Protein AF-A0A9N9ILN9-F1 (afdb_monomer_lite)

Sequence (194 aa):
TVSDQGTHTAQFNLSHRITAFSPPVLQSVNETLQTIPPPEIPMTDIEMRLLTQLNPQHFNVQSPINLKALRILTDTHPNRPFIEYIIKGIRHAFASYIANKLKNSCMCGPFHEDNPPCDFFQTNLCGLVEKKHTNPTAYHIISHLSSPPDNSINDRIDKLEFGTKYENVNHVITLVKWQKISPEARLPKARTLS

pLDDT: mean 74.72, std 14.09, range [40.66, 97.44]

Radius of gyration: 26.07 Å; chains: 1; bounding box: 67×64×57 Å

Structure (mmCIF, N/CA/C/O backbone):
data_AF-A0A9N9ILN9-F1
#
_entry.id   AF-A0A9N9ILN9-F1
#
loop_
_atom_site.group_PDB
_atom_site.id
_atom_site.type_symbol
_atom_site.label_atom_id
_atom_site.label_alt_id
_atom_site.label_comp_id
_atom_site.label_asym_id
_atom_site.label_entity_id
_atom_site.label_seq_id
_atom_site.pdbx_PDB_ins_code
_atom_site.Cartn_x
_atom_site.Cartn_y
_atom_site.Cartn_z
_atom_site.occupancy
_atom_site.B_iso_or_equiv
_atom_site.auth_seq_id
_atom_site.auth_comp_id
_atom_site.auth_asym_id
_atom_site.auth_atom_id
_atom_site.pdbx_PDB_model_num
ATOM 1 N N . THR A 1 1 ? 37.659 22.971 -23.570 1.00 51.75 1 THR A N 1
ATOM 2 C CA . THR A 1 1 ? 36.274 23.360 -23.911 1.00 51.75 1 THR A CA 1
ATOM 3 C C . THR A 1 1 ? 35.336 22.366 -23.263 1.00 51.75 1 THR A C 1
ATOM 5 O O . THR A 1 1 ? 35.195 21.255 -23.750 1.00 51.75 1 THR A O 1
ATOM 8 N N . VAL A 1 2 ? 34.794 22.715 -22.095 1.00 49.59 2 VAL A N 1
ATOM 9 C CA . VAL A 1 2 ? 33.824 21.883 -21.367 1.00 49.59 2 VAL A CA 1
ATOM 10 C C . VAL A 1 2 ? 32.459 22.180 -21.979 1.00 49.59 2 VAL A C 1
ATOM 12 O O . VAL A 1 2 ? 32.014 23.324 -21.939 1.00 49.59 2 VAL A O 1
ATOM 15 N N . SER A 1 3 ? 31.849 21.201 -22.647 1.00 54.62 3 SER A N 1
ATOM 16 C CA . SER A 1 3 ? 30.519 21.365 -23.232 1.00 54.62 3 SER A CA 1
ATOM 17 C C . SER A 1 3 ? 29.485 21.442 -22.113 1.00 54.62 3 SER A C 1
ATOM 19 O O . SER A 1 3 ? 29.315 20.476 -21.368 1.00 54.62 3 SER A O 1
ATOM 21 N N . ASP A 1 4 ? 28.812 22.583 -22.015 1.00 59.09 4 ASP A N 1
ATOM 22 C CA . ASP A 1 4 ? 27.690 22.826 -21.112 1.00 59.09 4 ASP A CA 1
ATOM 23 C C . ASP A 1 4 ? 26.501 21.945 -21.535 1.00 59.09 4 ASP A C 1
ATOM 25 O O . ASP A 1 4 ? 25.761 22.260 -22.471 1.00 59.09 4 ASP A O 1
ATOM 29 N N . GLN A 1 5 ? 26.375 20.767 -20.918 1.00 57.69 5 GLN A N 1
ATOM 30 C CA . GLN A 1 5 ? 25.206 19.911 -21.088 1.00 57.69 5 GLN A CA 1
ATOM 31 C C . GLN A 1 5 ? 24.094 20.456 -20.196 1.00 57.69 5 GLN A C 1
ATOM 33 O O . GLN A 1 5 ? 24.016 20.134 -19.013 1.00 57.69 5 GLN A O 1
ATOM 38 N N . GLY A 1 6 ? 23.248 21.307 -20.778 1.00 71.69 6 GLY A N 1
ATOM 39 C CA . GLY A 1 6 ? 22.101 21.883 -20.088 1.00 71.69 6 GLY A CA 1
ATOM 40 C C . GLY A 1 6 ? 21.249 20.805 -19.416 1.00 71.69 6 GLY A C 1
ATOM 41 O O . GLY A 1 6 ? 20.815 19.841 -20.049 1.00 71.69 6 GLY A O 1
ATOM 42 N N . THR A 1 7 ? 21.009 20.969 -18.117 1.00 73.88 7 THR A N 1
ATOM 43 C CA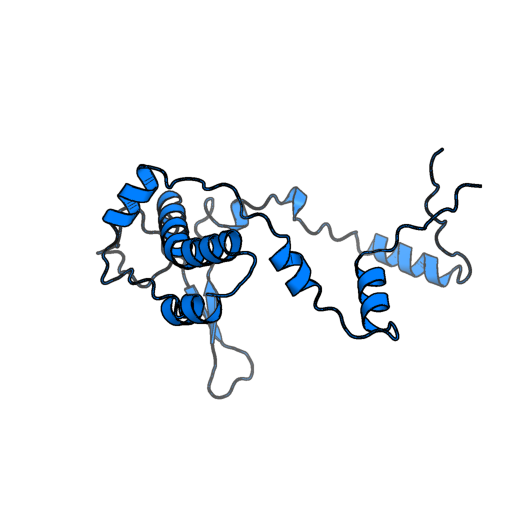 . THR A 1 7 ? 20.226 20.037 -17.306 1.00 73.88 7 THR A CA 1
ATOM 44 C C . THR A 1 7 ? 18.763 20.093 -17.738 1.00 73.88 7 THR A C 1
ATOM 46 O O . THR A 1 7 ? 18.004 20.982 -17.351 1.00 73.88 7 THR A O 1
ATOM 49 N N . HIS A 1 8 ? 18.355 19.156 -18.587 1.00 78.12 8 HIS A N 1
ATOM 50 C CA . HIS A 1 8 ? 16.962 19.026 -18.988 1.00 78.12 8 HIS A CA 1
ATOM 51 C C . HIS A 1 8 ? 16.112 18.480 -17.837 1.00 78.12 8 HIS A C 1
ATOM 53 O O . HIS A 1 8 ? 16.542 17.610 -17.077 1.00 78.12 8 HIS A O 1
ATOM 59 N N . THR A 1 9 ? 14.877 18.974 -17.723 1.00 78.69 9 THR A N 1
ATOM 60 C CA . THR A 1 9 ? 13.923 18.475 -16.729 1.00 78.69 9 THR A CA 1
ATOM 61 C C . THR A 1 9 ? 13.571 17.012 -17.014 1.00 78.69 9 THR A C 1
ATOM 63 O O . THR A 1 9 ? 13.567 16.568 -18.165 1.00 78.69 9 THR A O 1
ATOM 66 N N . ALA A 1 10 ? 13.227 16.250 -15.971 1.00 73.12 10 ALA A N 1
ATOM 67 C CA . ALA A 1 10 ? 12.823 14.847 -16.107 1.00 73.12 10 ALA A CA 1
ATOM 68 C C . ALA A 1 10 ? 11.690 14.657 -17.136 1.00 73.12 10 ALA A C 1
ATOM 70 O O . ALA A 1 10 ? 11.694 13.694 -17.900 1.00 73.12 10 ALA A O 1
ATOM 71 N N . GLN A 1 11 ? 10.770 15.624 -17.216 1.00 74.62 11 GLN A N 1
ATOM 72 C CA . GLN A 1 11 ? 9.672 15.633 -18.180 1.00 74.62 11 GLN A CA 1
ATOM 73 C C . GLN A 1 11 ? 10.148 15.800 -19.634 1.00 74.62 11 GLN A C 1
ATOM 75 O O . GLN A 1 11 ? 9.617 15.138 -20.524 1.00 74.62 11 GLN A O 1
ATOM 80 N N . PHE A 1 12 ? 11.158 16.641 -19.884 1.00 80.56 12 PHE A N 1
ATOM 81 C CA . PHE A 1 12 ? 11.750 16.803 -21.215 1.00 80.56 12 PHE A CA 1
ATOM 82 C C . PHE A 1 12 ? 12.482 15.530 -21.659 1.00 80.56 12 PHE A C 1
ATOM 84 O O . PHE A 1 12 ? 12.311 15.070 -22.785 1.00 80.56 12 PHE A O 1
ATOM 91 N N . ASN A 1 13 ? 13.235 14.908 -20.749 1.00 76.25 13 ASN A N 1
ATOM 92 C CA . ASN A 1 13 ? 13.913 13.642 -21.033 1.00 76.25 13 ASN A CA 1
ATOM 93 C C . ASN A 1 13 ? 12.915 12.513 -21.322 1.00 76.25 13 ASN A C 1
ATOM 95 O O . ASN A 1 13 ? 13.158 11.684 -22.198 1.00 76.25 13 ASN A O 1
ATOM 99 N N . LEU A 1 14 ? 11.776 12.494 -20.623 1.00 75.56 14 LEU A N 1
ATOM 100 C CA . LEU A 1 14 ? 10.715 11.523 -20.868 1.00 75.56 14 LEU A CA 1
ATOM 101 C C . LEU A 1 14 ? 10.055 11.732 -22.238 1.00 75.56 14 LEU A C 1
ATOM 103 O O . LEU A 1 14 ? 9.907 10.765 -22.982 1.00 75.56 14 LEU A O 1
ATOM 107 N N . SER A 1 15 ? 9.703 12.971 -22.606 1.00 80.31 15 SER A N 1
ATOM 108 C CA . SER A 1 15 ? 9.068 13.234 -23.907 1.00 80.31 15 SER A CA 1
ATOM 109 C C . SER A 1 15 ? 9.999 12.900 -25.072 1.00 80.31 15 SER A C 1
ATOM 111 O O . SER A 1 15 ? 9.563 12.274 -26.036 1.00 80.31 15 SER A O 1
ATOM 113 N N . HIS A 1 16 ? 11.290 13.223 -24.948 1.00 77.94 16 HIS A N 1
ATOM 114 C CA . HIS A 1 16 ? 12.296 12.903 -25.955 1.00 77.94 16 HIS A CA 1
ATOM 115 C C . HIS A 1 16 ? 12.511 11.389 -26.104 1.00 77.94 16 HIS A C 1
ATOM 117 O O . HIS A 1 16 ? 12.738 10.898 -27.206 1.00 77.94 16 HIS A O 1
ATOM 123 N N . ARG A 1 17 ? 12.432 10.618 -25.012 1.00 74.12 17 ARG A N 1
ATOM 124 C CA . ARG A 1 17 ? 12.522 9.148 -25.072 1.00 74.12 17 ARG A CA 1
ATOM 125 C C . ARG A 1 17 ? 11.319 8.513 -25.768 1.00 74.12 17 ARG A C 1
ATOM 127 O O . ARG A 1 17 ? 11.494 7.506 -26.442 1.00 74.12 17 ARG A O 1
ATOM 134 N N . ILE A 1 18 ? 10.127 9.094 -25.626 1.00 76.56 18 ILE A N 1
ATOM 135 C CA . ILE A 1 18 ? 8.899 8.586 -26.262 1.00 76.56 18 ILE A CA 1
ATOM 136 C C . ILE A 1 18 ? 8.892 8.865 -27.772 1.00 76.56 18 ILE A C 1
ATOM 138 O O . ILE A 1 18 ? 8.356 8.068 -28.536 1.00 76.56 18 ILE A O 1
ATOM 142 N N . THR A 1 19 ? 9.481 9.981 -28.212 1.00 82.62 19 THR A N 1
ATOM 143 C CA . THR A 1 19 ? 9.490 10.399 -29.626 1.00 82.62 19 THR A CA 1
ATOM 144 C C . THR A 1 19 ? 10.737 9.970 -30.401 1.00 82.62 19 THR A C 1
ATOM 146 O O . THR A 1 19 ? 10.807 10.186 -31.611 1.00 82.62 19 THR A O 1
ATOM 149 N N . ALA A 1 20 ? 11.724 9.360 -29.740 1.00 82.69 20 ALA A N 1
ATOM 150 C CA . ALA A 1 20 ? 12.929 8.867 -30.392 1.00 82.69 20 ALA A CA 1
ATOM 151 C C . ALA A 1 20 ? 12.615 7.722 -31.373 1.00 82.69 20 ALA A C 1
ATOM 153 O O . ALA A 1 20 ? 11.852 6.812 -31.066 1.00 82.69 20 ALA A O 1
ATOM 154 N N . PHE A 1 21 ? 13.277 7.724 -32.534 1.00 89.00 21 PHE A N 1
ATOM 155 C CA . PHE A 1 21 ? 13.186 6.690 -33.582 1.00 89.00 21 PHE A CA 1
ATOM 156 C C . PHE A 1 21 ? 13.873 5.356 -33.208 1.00 89.00 21 PHE A C 1
ATOM 158 O O . PHE A 1 21 ? 14.415 4.651 -34.055 1.00 89.00 21 PHE A O 1
ATOM 165 N N . SER A 1 22 ? 13.883 5.002 -31.926 1.00 87.50 22 SER A N 1
ATOM 166 C CA . SER A 1 22 ? 14.407 3.738 -31.411 1.00 87.50 22 SER A CA 1
ATOM 167 C C . SER A 1 22 ? 13.264 2.856 -30.902 1.00 87.50 22 SER A C 1
ATOM 169 O O . SER A 1 22 ? 12.239 3.391 -30.477 1.00 87.50 22 SER A O 1
ATOM 171 N N . PRO A 1 23 ? 13.426 1.520 -30.868 1.00 86.81 23 PRO A N 1
ATOM 172 C CA . PRO A 1 23 ? 12.457 0.646 -30.218 1.00 86.81 23 PRO A CA 1
ATOM 173 C C . PRO A 1 23 ? 12.175 1.101 -28.776 1.00 86.81 23 PRO A C 1
ATOM 175 O O . PRO A 1 23 ? 13.111 1.503 -28.076 1.00 86.81 23 PRO A O 1
ATOM 178 N N . PRO A 1 24 ? 10.915 1.043 -28.312 1.00 81.00 24 PRO A N 1
ATOM 179 C CA . PRO A 1 24 ? 10.581 1.437 -26.954 1.00 81.00 24 PRO A CA 1
ATOM 180 C C . PRO A 1 24 ? 11.314 0.531 -25.963 1.00 81.00 24 PRO A C 1
ATOM 182 O O . PRO A 1 24 ? 11.176 -0.692 -25.988 1.00 81.00 24 PRO A O 1
ATOM 185 N N . VAL A 1 25 ? 12.094 1.140 -25.072 1.00 84.88 25 VAL A N 1
ATOM 186 C CA . VAL A 1 25 ? 12.725 0.433 -23.957 1.00 84.88 25 VAL A CA 1
ATOM 187 C C . VAL A 1 25 ? 11.780 0.498 -22.766 1.00 84.88 25 VAL A C 1
ATOM 189 O O . VAL A 1 25 ? 11.390 1.582 -22.330 1.00 84.88 25 VAL A O 1
ATOM 192 N N . LEU A 1 26 ? 11.435 -0.660 -22.204 1.00 84.44 26 LEU A N 1
ATOM 193 C CA . LEU A 1 26 ? 10.673 -0.736 -20.960 1.00 84.44 26 LEU A CA 1
ATOM 194 C C . LEU A 1 26 ? 11.586 -0.366 -19.787 1.00 84.44 26 LEU A C 1
ATOM 196 O O . LEU A 1 26 ? 12.186 -1.226 -19.146 1.00 84.44 26 LEU A O 1
ATOM 200 N N . GLN A 1 27 ? 11.709 0.934 -19.524 1.00 83.00 27 GLN A N 1
ATOM 201 C CA . GLN A 1 27 ? 12.563 1.460 -18.460 1.00 83.00 27 GLN A CA 1
ATOM 202 C C . GLN A 1 27 ? 12.248 0.816 -17.100 1.00 83.00 27 GLN A C 1
ATOM 204 O O . GLN A 1 27 ? 13.169 0.430 -16.386 1.00 83.00 27 GLN A O 1
ATOM 209 N N . SER A 1 28 ? 10.966 0.601 -16.796 1.00 84.25 28 SER A N 1
ATOM 210 C CA . SER A 1 28 ? 10.515 -0.055 -15.563 1.00 84.25 28 SER A CA 1
ATOM 211 C C . SER A 1 28 ? 11.038 -1.485 -15.405 1.00 84.25 28 SER A C 1
ATOM 213 O O . SER A 1 28 ? 11.321 -1.915 -14.287 1.00 84.25 28 SER A O 1
ATOM 215 N N . VAL A 1 29 ? 11.210 -2.225 -16.506 1.00 87.38 29 VAL A N 1
ATOM 216 C CA . VAL A 1 29 ? 11.804 -3.569 -16.474 1.00 87.38 29 VAL A CA 1
ATOM 217 C C . VAL A 1 29 ? 13.265 -3.460 -16.064 1.00 87.38 29 VAL A C 1
ATOM 219 O O . VAL A 1 29 ? 13.674 -4.114 -15.112 1.00 87.38 29 VAL A O 1
ATOM 222 N N . ASN A 1 30 ? 14.035 -2.582 -16.708 1.00 88.75 30 ASN A N 1
ATOM 223 C CA . ASN A 1 30 ? 15.451 -2.394 -16.379 1.00 88.75 30 ASN A CA 1
ATOM 224 C C . ASN A 1 30 ? 15.657 -1.913 -14.939 1.00 88.75 30 ASN A C 1
ATOM 226 O O . ASN A 1 30 ? 16.550 -2.403 -14.253 1.00 88.75 30 ASN A O 1
ATOM 230 N N . GLU A 1 31 ? 14.810 -1.003 -14.462 1.00 90.00 31 GLU A N 1
ATOM 231 C CA . GLU A 1 31 ? 14.821 -0.562 -13.066 1.00 90.00 31 GLU A CA 1
ATOM 232 C C . GLU A 1 31 ? 14.552 -1.738 -12.125 1.00 90.00 31 GLU A C 1
ATOM 234 O O . GLU A 1 31 ? 15.325 -1.974 -11.200 1.00 90.00 31 GLU A O 1
ATOM 239 N N . THR A 1 32 ? 13.531 -2.551 -12.407 1.00 89.94 32 THR A N 1
ATOM 240 C CA . THR A 1 32 ? 13.200 -3.741 -11.605 1.00 89.94 32 THR A CA 1
ATOM 241 C C . THR A 1 32 ? 14.351 -4.752 -11.578 1.00 89.94 32 THR A C 1
ATOM 243 O O . THR A 1 32 ? 14.634 -5.347 -10.538 1.00 89.94 32 THR A O 1
ATOM 246 N N . LEU A 1 33 ? 15.062 -4.929 -12.695 1.00 91.62 33 LEU A N 1
ATOM 247 C CA . LEU A 1 33 ? 16.217 -5.827 -12.783 1.00 91.62 33 LEU A CA 1
ATOM 248 C C . LEU A 1 33 ? 17.379 -5.389 -11.886 1.00 91.62 33 LEU A C 1
ATOM 250 O O . LEU A 1 33 ? 18.053 -6.245 -11.323 1.00 91.62 33 LEU A O 1
ATOM 254 N N . GLN A 1 34 ? 17.592 -4.081 -11.747 1.00 92.75 34 GLN A N 1
ATOM 255 C CA . GLN A 1 34 ? 18.702 -3.507 -10.978 1.00 92.75 34 GLN A CA 1
ATOM 256 C C . GLN A 1 34 ? 18.306 -3.084 -9.558 1.00 92.75 34 GLN A C 1
ATOM 258 O O . GLN A 1 34 ? 19.151 -2.637 -8.784 1.00 92.75 34 GLN A O 1
ATOM 263 N N . THR A 1 35 ? 17.025 -3.196 -9.200 1.00 93.88 35 THR A N 1
ATOM 264 C CA . THR A 1 35 ? 16.542 -2.757 -7.891 1.00 93.88 35 THR A CA 1
ATOM 265 C C . THR A 1 35 ? 17.095 -3.652 -6.788 1.00 93.88 35 THR A C 1
ATOM 267 O O . THR A 1 35 ? 16.894 -4.866 -6.784 1.00 93.88 35 THR A O 1
ATOM 270 N N . ILE A 1 36 ? 17.746 -3.040 -5.806 1.00 94.38 36 ILE A N 1
ATOM 271 C CA . ILE A 1 36 ? 18.163 -3.719 -4.582 1.00 94.38 36 ILE A CA 1
ATOM 272 C C . ILE A 1 36 ? 16.979 -3.656 -3.607 1.00 94.38 36 ILE A C 1
ATOM 274 O O . ILE A 1 36 ? 16.480 -2.554 -3.354 1.00 94.38 36 ILE A O 1
ATOM 278 N N . PRO A 1 37 ? 16.483 -4.793 -3.080 1.00 93.06 37 PRO A N 1
ATOM 279 C CA . PRO A 1 37 ? 15.413 -4.758 -2.094 1.00 93.06 37 PRO A CA 1
ATOM 280 C C . PRO A 1 37 ? 15.861 -3.956 -0.861 1.00 93.06 37 PRO A C 1
ATOM 282 O O . PRO A 1 37 ? 17.025 -4.052 -0.461 1.00 93.06 37 PRO A O 1
ATOM 285 N N . PRO A 1 38 ? 14.959 -3.179 -0.240 1.00 91.19 38 PRO A N 1
ATOM 286 C CA . PRO A 1 38 ? 15.242 -2.518 1.026 1.00 91.19 38 PRO A CA 1
ATOM 287 C C . PRO A 1 38 ? 15.727 -3.512 2.094 1.00 91.19 38 PRO A C 1
ATOM 289 O O . PRO A 1 38 ? 15.342 -4.686 2.051 1.00 91.19 38 PRO A O 1
ATOM 292 N N . PRO A 1 39 ? 16.536 -3.061 3.071 1.00 91.00 39 PRO A N 1
ATOM 293 C CA . PRO A 1 39 ? 16.963 -3.914 4.172 1.00 91.00 39 PRO A CA 1
ATOM 294 C C . PRO A 1 39 ? 15.749 -4.459 4.927 1.00 91.00 39 PRO A C 1
ATOM 296 O O . PRO A 1 39 ? 14.753 -3.758 5.127 1.00 91.00 39 PRO A O 1
ATOM 299 N N . GLU A 1 40 ? 15.832 -5.718 5.356 1.00 85.56 40 GLU A N 1
ATOM 300 C CA . GLU A 1 40 ? 14.773 -6.308 6.162 1.00 85.56 40 GLU A CA 1
ATOM 301 C C . GLU A 1 40 ? 14.741 -5.645 7.538 1.00 85.56 40 GLU A C 1
ATOM 303 O O . GLU A 1 40 ? 15.677 -5.766 8.327 1.00 85.56 40 GLU A O 1
ATOM 308 N N . ILE A 1 41 ? 13.639 -4.960 7.828 1.00 83.94 41 ILE A N 1
ATOM 309 C CA . ILE A 1 41 ? 13.342 -4.464 9.167 1.00 83.94 41 ILE A CA 1
ATOM 310 C C . ILE A 1 41 ? 12.445 -5.521 9.818 1.00 83.94 41 ILE A C 1
ATOM 312 O O . ILE A 1 41 ? 11.318 -5.719 9.347 1.00 83.94 41 ILE A O 1
ATOM 316 N N . PRO A 1 42 ? 12.929 -6.259 10.834 1.00 83.94 42 PRO A N 1
ATOM 317 C CA . PRO A 1 42 ? 12.101 -7.237 11.518 1.00 83.94 42 PRO A CA 1
ATOM 318 C C . PRO A 1 42 ? 10.933 -6.535 12.209 1.00 83.94 42 PRO A C 1
ATOM 320 O O . PRO A 1 42 ? 11.042 -5.396 12.663 1.00 83.94 42 PRO A O 1
ATOM 323 N N . MET A 1 43 ? 9.810 -7.241 12.287 1.00 80.06 43 MET A N 1
ATOM 324 C CA . MET A 1 43 ? 8.649 -6.778 13.031 1.00 80.06 43 MET A CA 1
ATOM 325 C C . MET A 1 43 ? 9.005 -6.666 14.517 1.00 80.06 43 MET A C 1
ATOM 327 O O . MET A 1 43 ? 9.655 -7.552 15.071 1.00 80.06 43 MET A O 1
ATOM 331 N N . THR A 1 44 ? 8.595 -5.575 15.154 1.00 84.81 44 THR A N 1
ATOM 332 C CA . THR A 1 44 ? 8.819 -5.354 16.587 1.00 84.81 44 THR A CA 1
ATOM 333 C C . THR A 1 44 ? 7.956 -6.299 17.430 1.00 84.81 44 THR A C 1
ATOM 335 O O . THR A 1 44 ? 6.873 -6.708 17.006 1.00 84.81 44 THR A O 1
ATOM 338 N N . ASP A 1 45 ? 8.381 -6.602 18.661 1.00 86.69 45 ASP A N 1
ATOM 339 C CA . ASP A 1 45 ? 7.612 -7.460 19.584 1.00 86.69 45 ASP A CA 1
ATOM 340 C C . ASP A 1 45 ? 6.189 -6.932 19.830 1.00 86.69 45 ASP A C 1
ATOM 342 O O . ASP A 1 45 ? 5.234 -7.698 19.974 1.00 86.69 45 ASP A O 1
ATOM 346 N N . ILE A 1 46 ? 6.035 -5.603 19.835 1.00 81.12 46 ILE A N 1
ATOM 347 C CA . ILE A 1 46 ? 4.742 -4.928 19.980 1.00 81.12 46 ILE A CA 1
ATOM 348 C C . ILE A 1 46 ? 3.836 -5.239 18.785 1.00 81.12 46 ILE A C 1
ATOM 350 O O . ILE A 1 46 ? 2.675 -5.592 18.973 1.00 81.12 46 ILE A O 1
ATOM 354 N N . GLU A 1 47 ? 4.349 -5.128 17.559 1.00 77.56 47 GLU A N 1
ATOM 355 C CA . GLU A 1 47 ? 3.582 -5.434 16.348 1.00 77.56 47 GLU A CA 1
ATOM 356 C C . GLU A 1 47 ? 3.196 -6.914 16.295 1.00 77.56 47 GLU A C 1
ATOM 358 O O . GLU A 1 47 ? 2.041 -7.229 16.014 1.00 77.56 47 GLU A O 1
ATOM 363 N N . MET A 1 48 ? 4.118 -7.814 16.650 1.00 82.38 48 MET A N 1
ATOM 364 C CA . MET A 1 48 ? 3.833 -9.248 16.746 1.00 82.38 48 MET A CA 1
ATOM 365 C C . MET A 1 48 ? 2.706 -9.533 17.745 1.00 82.38 48 MET A C 1
ATOM 367 O O . MET A 1 48 ? 1.788 -10.291 17.436 1.00 82.38 48 MET A O 1
ATOM 371 N N . ARG A 1 49 ? 2.729 -8.889 18.918 1.00 82.31 49 ARG A N 1
ATOM 372 C CA . ARG A 1 49 ? 1.671 -9.017 19.930 1.00 82.31 49 ARG A CA 1
ATOM 373 C C . ARG A 1 49 ? 0.325 -8.467 19.452 1.00 82.31 49 ARG A C 1
ATOM 375 O O . ARG A 1 49 ? -0.702 -9.064 19.747 1.00 82.31 49 ARG A O 1
ATOM 382 N N . LEU A 1 50 ? 0.307 -7.351 18.725 1.00 77.62 50 LEU A N 1
ATOM 383 C CA . LEU A 1 50 ? -0.936 -6.804 18.168 1.00 77.62 50 LEU A CA 1
ATOM 384 C C . LEU A 1 50 ? -1.532 -7.743 17.115 1.00 77.62 50 LEU A C 1
ATOM 386 O O . LEU A 1 50 ? -2.740 -7.962 17.101 1.00 77.62 50 LEU A O 1
ATOM 390 N N . LEU A 1 51 ? -0.695 -8.345 16.267 1.00 76.06 51 LEU A N 1
ATOM 391 C CA . LEU A 1 51 ? -1.159 -9.290 15.252 1.00 76.06 51 LEU A CA 1
ATOM 392 C C . LEU A 1 51 ? -1.766 -10.559 15.839 1.00 76.06 51 LEU A C 1
ATOM 394 O O . LEU A 1 51 ? -2.736 -11.065 15.281 1.00 76.06 51 LEU A O 1
ATOM 398 N N . THR A 1 52 ? -1.239 -11.065 16.955 1.00 81.25 52 THR A N 1
ATOM 399 C CA . THR A 1 52 ? -1.812 -12.250 17.612 1.00 81.25 52 THR A CA 1
ATOM 400 C C . THR A 1 52 ? -3.143 -11.967 18.307 1.00 81.25 52 THR A C 1
ATOM 402 O O . THR A 1 52 ? -3.897 -12.902 18.563 1.00 81.25 52 THR A O 1
ATOM 405 N N . GLN A 1 53 ? -3.453 -10.698 18.590 1.00 78.94 53 GLN A N 1
ATOM 406 C CA . GLN A 1 53 ? -4.723 -10.274 19.186 1.00 78.94 53 GLN A CA 1
ATOM 407 C C . GLN A 1 53 ? -5.830 -10.037 18.149 1.00 78.94 53 GLN A C 1
ATOM 409 O O . GLN A 1 53 ? -7.005 -10.000 18.513 1.00 78.94 53 GLN A O 1
ATOM 414 N N . LEU A 1 54 ? -5.490 -9.886 16.864 1.00 73.56 54 LEU A N 1
ATOM 415 C CA . LEU A 1 54 ? -6.483 -9.691 15.810 1.00 73.56 54 LEU A CA 1
ATOM 416 C C . LEU A 1 54 ? -7.356 -10.940 15.658 1.00 73.56 54 LEU A C 1
ATOM 418 O O . LEU A 1 54 ? -6.858 -12.027 15.370 1.00 73.56 54 LEU A O 1
ATOM 422 N N . ASN A 1 55 ? -8.677 -10.778 15.781 1.00 76.75 55 ASN A N 1
ATOM 423 C CA . ASN A 1 55 ? -9.613 -11.861 15.494 1.00 76.75 55 ASN A CA 1
ATOM 424 C C . ASN A 1 55 ? -9.562 -12.199 13.987 1.00 76.75 55 ASN A C 1
ATOM 426 O O . ASN A 1 55 ? -9.963 -11.357 13.174 1.00 76.75 55 ASN A O 1
ATOM 430 N N . PRO A 1 56 ? -9.147 -13.420 13.592 1.00 77.19 56 PRO A N 1
ATOM 431 C CA . PRO A 1 56 ? -9.015 -13.795 12.185 1.00 77.19 56 PRO A CA 1
ATOM 432 C C . PRO A 1 56 ? -10.333 -13.740 11.409 1.00 77.19 56 PRO A C 1
ATOM 434 O O . PRO A 1 56 ? -10.308 -13.589 10.194 1.00 77.19 56 PRO A O 1
ATOM 437 N N . GLN A 1 57 ? -11.484 -13.857 12.083 1.00 74.38 57 GLN A N 1
ATOM 438 C CA . GLN A 1 57 ? -12.795 -13.767 11.433 1.00 74.38 57 GLN A CA 1
ATOM 439 C C . GLN A 1 57 ? -13.110 -12.340 10.970 1.00 74.38 57 GLN A C 1
ATOM 441 O O . GLN A 1 57 ? -13.710 -12.162 9.915 1.00 74.38 57 GLN A O 1
ATOM 446 N N . HIS A 1 58 ? -12.676 -11.331 11.730 1.00 69.50 58 HIS A N 1
ATOM 447 C CA . HIS A 1 58 ? -12.900 -9.921 11.400 1.00 69.50 58 HIS A CA 1
ATOM 448 C C . HIS A 1 58 ? -11.762 -9.331 10.561 1.00 69.50 58 HIS A C 1
ATOM 450 O O . HIS A 1 58 ? -11.995 -8.477 9.710 1.00 69.50 58 HIS A O 1
ATOM 456 N N . PHE A 1 59 ? -10.534 -9.808 10.770 1.00 68.94 59 PHE A N 1
ATOM 457 C CA . PHE A 1 59 ? -9.324 -9.310 10.115 1.00 68.94 59 PHE A CA 1
ATOM 458 C C . PHE A 1 59 ? -8.709 -10.356 9.183 1.00 68.94 59 PHE A C 1
ATOM 460 O O . PHE A 1 59 ? -7.497 -10.571 9.165 1.00 68.94 59 PHE A O 1
ATOM 467 N N . ASN A 1 60 ? -9.548 -10.996 8.367 1.00 69.69 60 ASN A N 1
ATOM 468 C CA . ASN A 1 60 ? -9.090 -11.844 7.273 1.00 69.69 60 ASN A CA 1
ATOM 469 C C . ASN A 1 60 ? -8.670 -10.966 6.090 1.00 69.69 60 ASN A C 1
ATOM 471 O O . ASN A 1 60 ? -9.438 -10.764 5.147 1.00 69.69 60 ASN A O 1
ATOM 475 N N . VAL A 1 61 ? -7.468 -10.388 6.154 1.00 65.62 61 VAL A N 1
ATOM 476 C CA . VAL A 1 61 ? -6.948 -9.584 5.045 1.00 65.62 61 VAL A CA 1
ATOM 477 C C . VAL A 1 61 ? -6.616 -10.500 3.874 1.00 65.62 61 VAL A C 1
ATOM 479 O O . VAL A 1 61 ? -5.505 -11.010 3.733 1.00 65.62 61 VAL A O 1
ATOM 482 N N . GLN A 1 62 ? -7.603 -10.705 3.011 1.00 69.12 62 GLN A N 1
ATOM 483 C CA . GLN A 1 62 ? -7.396 -11.334 1.723 1.00 69.12 62 GLN A CA 1
ATOM 484 C C . GLN A 1 62 ? 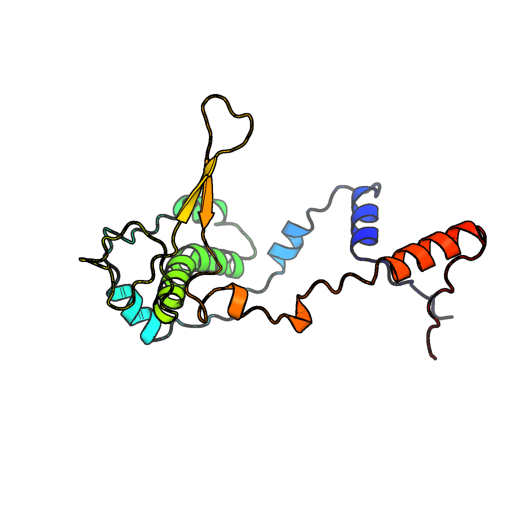-6.878 -10.270 0.761 1.00 69.12 62 GLN A C 1
ATOM 486 O O . GLN A 1 62 ? -7.599 -9.357 0.363 1.00 69.12 62 GLN A O 1
ATOM 491 N N . SER A 1 63 ? -5.599 -10.373 0.397 1.00 76.75 63 SER A N 1
ATOM 492 C CA . SER A 1 63 ? -5.088 -9.593 -0.725 1.00 76.75 63 SER A CA 1
ATOM 493 C C . SER A 1 63 ? -5.830 -10.028 -1.995 1.00 76.75 63 SER A C 1
ATOM 495 O O . SER A 1 63 ? -5.935 -11.234 -2.235 1.00 76.75 63 SER A O 1
ATOM 497 N N . PRO A 1 64 ? -6.293 -9.096 -2.851 1.00 82.25 64 PRO A N 1
ATOM 498 C CA . PRO A 1 64 ? -6.839 -9.459 -4.159 1.00 82.25 64 PRO A CA 1
ATOM 499 C C . PRO A 1 64 ? -5.775 -10.105 -5.064 1.00 82.25 64 PRO A C 1
ATOM 501 O O . PRO A 1 64 ? -6.099 -10.697 -6.092 1.00 82.25 64 PRO A O 1
ATOM 504 N N . ILE A 1 65 ? -4.493 -10.001 -4.695 1.00 87.19 65 ILE A N 1
ATOM 505 C CA . ILE A 1 65 ? -3.379 -10.593 -5.423 1.00 87.19 65 ILE A CA 1
ATOM 506 C C . ILE A 1 65 ? -3.238 -12.062 -5.016 1.00 87.19 65 ILE A C 1
ATOM 508 O O . ILE A 1 65 ? -2.890 -12.390 -3.880 1.00 87.19 65 ILE A O 1
ATOM 512 N N . ASN A 1 66 ? -3.428 -12.963 -5.980 1.00 91.56 66 ASN A N 1
ATOM 513 C CA . ASN A 1 66 ? -3.150 -14.383 -5.797 1.00 91.56 66 ASN A CA 1
ATOM 514 C C . ASN A 1 66 ? -1.634 -14.611 -5.675 1.00 91.56 66 ASN A C 1
ATOM 516 O O . ASN A 1 66 ? -0.927 -14.764 -6.671 1.00 91.56 66 ASN A O 1
ATOM 520 N N . LEU A 1 67 ? -1.137 -14.659 -4.437 1.00 91.94 67 LEU A N 1
ATOM 521 C CA . LEU A 1 67 ? 0.290 -14.827 -4.145 1.00 91.94 67 LEU A CA 1
ATOM 522 C C . LEU A 1 67 ? 0.880 -16.124 -4.709 1.00 91.94 67 LEU A C 1
ATOM 524 O O . LEU A 1 67 ? 2.058 -16.150 -5.062 1.00 91.94 67 LEU A O 1
ATOM 528 N N . LYS A 1 68 ? 0.084 -17.195 -4.818 1.00 94.81 68 LYS A N 1
ATOM 529 C CA . LYS A 1 68 ? 0.540 -18.457 -5.414 1.00 94.81 68 LYS A CA 1
ATOM 530 C C . LYS A 1 68 ? 0.784 -18.282 -6.911 1.00 94.81 68 LYS A C 1
ATOM 532 O O . LYS A 1 68 ? 1.846 -18.660 -7.394 1.00 94.81 68 LYS A O 1
ATOM 537 N N . ALA A 1 69 ? -0.167 -17.675 -7.619 1.00 95.62 69 ALA A N 1
ATOM 538 C CA . ALA A 1 69 ? -0.018 -17.372 -9.039 1.00 95.62 69 ALA A CA 1
ATOM 539 C C . ALA A 1 69 ? 1.140 -16.396 -9.282 1.00 95.62 69 ALA A C 1
ATOM 541 O O . ALA A 1 69 ? 1.972 -16.660 -10.142 1.00 95.62 69 ALA A O 1
ATOM 542 N N . LEU A 1 70 ? 1.252 -15.328 -8.480 1.00 95.31 70 LEU A N 1
ATOM 543 C CA . LEU A 1 70 ? 2.354 -14.368 -8.573 1.00 95.31 70 LEU A CA 1
ATOM 544 C C . LEU A 1 70 ? 3.713 -15.062 -8.437 1.00 95.31 70 LEU A C 1
ATOM 546 O O . LEU A 1 70 ? 4.608 -14.812 -9.240 1.00 95.31 70 LEU A O 1
ATOM 550 N N . ARG A 1 71 ? 3.860 -15.967 -7.462 1.00 96.44 71 ARG A N 1
ATOM 551 C CA . ARG A 1 71 ? 5.110 -16.702 -7.248 1.00 96.44 71 ARG A CA 1
ATOM 552 C C . ARG A 1 71 ? 5.472 -17.600 -8.430 1.00 96.44 71 ARG A C 1
ATOM 554 O O . ARG A 1 71 ? 6.631 -17.626 -8.816 1.00 96.44 71 ARG A O 1
ATOM 561 N N . ILE A 1 72 ? 4.486 -18.284 -9.016 1.00 97.31 72 ILE A N 1
ATOM 562 C CA . ILE A 1 72 ? 4.683 -19.123 -10.211 1.00 97.31 72 ILE A CA 1
ATOM 563 C C . ILE A 1 72 ? 5.083 -18.260 -11.414 1.00 97.31 72 ILE A C 1
ATOM 565 O O . ILE A 1 72 ? 6.061 -18.560 -12.088 1.00 97.31 72 ILE A O 1
ATOM 569 N N . LEU A 1 73 ? 4.366 -17.160 -11.660 1.00 97.38 73 LEU A N 1
ATOM 570 C CA . LEU A 1 73 ? 4.624 -16.263 -12.794 1.00 97.38 73 LEU A CA 1
ATOM 571 C C . LEU A 1 73 ? 5.985 -15.563 -12.717 1.00 97.38 73 LEU A C 1
ATOM 573 O O . LEU A 1 73 ? 6.509 -15.122 -13.734 1.00 97.38 73 LEU A O 1
ATOM 577 N N . THR A 1 74 ? 6.549 -15.443 -11.517 1.00 96.56 74 THR A N 1
ATOM 578 C CA . THR A 1 74 ? 7.830 -14.768 -11.276 1.00 96.56 74 THR A CA 1
ATOM 579 C C . THR A 1 74 ? 8.959 -15.740 -10.950 1.00 96.56 74 THR A C 1
ATOM 581 O O . THR A 1 74 ? 10.054 -15.295 -10.603 1.00 96.56 74 THR A O 1
ATOM 584 N N . ASP A 1 75 ? 8.736 -17.056 -11.074 1.00 97.12 75 ASP A N 1
ATOM 585 C CA . ASP A 1 75 ? 9.699 -18.084 -10.663 1.00 97.12 75 ASP A CA 1
ATOM 586 C C . ASP A 1 75 ? 11.058 -17.927 -11.360 1.00 97.12 75 ASP A C 1
ATOM 588 O O . ASP A 1 75 ? 12.109 -17.950 -10.726 1.00 97.12 75 ASP A O 1
ATOM 592 N N . THR A 1 76 ? 11.025 -17.603 -12.652 1.00 97.44 76 THR A N 1
ATOM 593 C CA . THR A 1 76 ? 12.212 -17.408 -13.493 1.00 97.44 76 THR A CA 1
ATOM 594 C C . THR A 1 76 ? 12.725 -15.964 -13.523 1.00 97.44 76 THR A C 1
ATOM 596 O O . THR A 1 76 ? 13.558 -15.629 -14.363 1.00 97.44 76 THR A O 1
ATOM 599 N N . HIS A 1 77 ? 12.218 -15.072 -12.665 1.00 96.75 77 HIS A N 1
ATOM 600 C CA . HIS A 1 77 ? 12.636 -13.670 -12.670 1.00 96.75 77 HIS A CA 1
ATOM 601 C C . HIS A 1 77 ? 14.094 -13.534 -12.188 1.00 96.75 77 HIS A C 1
ATOM 603 O O . HIS A 1 77 ? 14.415 -14.031 -11.108 1.00 96.75 77 HIS A O 1
ATOM 609 N N . PRO A 1 78 ? 14.979 -12.830 -12.917 1.00 96.56 78 PRO A N 1
ATOM 610 C CA . PRO A 1 78 ? 16.412 -12.777 -12.598 1.00 96.56 78 PRO A CA 1
ATOM 611 C C . PRO A 1 78 ? 16.715 -12.048 -11.280 1.00 96.56 78 PRO A C 1
ATOM 613 O O . PRO A 1 78 ? 17.630 -12.433 -10.558 1.00 96.56 78 PRO A O 1
ATOM 616 N N . ASN A 1 79 ? 15.916 -11.044 -10.909 1.00 96.88 79 ASN A N 1
ATOM 617 C CA . ASN A 1 79 ? 16.015 -10.393 -9.602 1.00 96.88 79 ASN A CA 1
ATOM 618 C C . ASN A 1 79 ? 15.094 -11.081 -8.581 1.00 96.88 79 ASN A C 1
ATOM 620 O O . ASN A 1 79 ? 14.048 -10.549 -8.204 1.00 96.88 79 ASN A O 1
ATOM 624 N N . ARG A 1 80 ? 15.448 -12.308 -8.183 1.00 96.62 80 ARG A N 1
ATOM 625 C CA . ARG A 1 80 ? 14.709 -13.076 -7.164 1.00 96.62 80 ARG A CA 1
ATOM 626 C C . ARG A 1 80 ? 14.621 -12.373 -5.802 1.00 96.62 80 ARG A C 1
ATOM 628 O O . ARG A 1 80 ? 13.529 -12.391 -5.234 1.00 96.62 80 ARG A O 1
ATOM 635 N N . PRO A 1 81 ? 15.687 -11.726 -5.284 1.00 95.56 81 PRO A N 1
ATOM 636 C CA . PRO A 1 81 ? 15.620 -11.034 -3.996 1.00 95.56 81 PRO A CA 1
ATOM 637 C C . PRO A 1 81 ? 14.531 -9.957 -3.948 1.00 95.56 81 PRO A C 1
ATOM 639 O O . PRO A 1 81 ? 13.779 -9.881 -2.979 1.00 95.56 81 PRO A O 1
ATOM 642 N N . PHE A 1 82 ? 14.388 -9.165 -5.014 1.00 94.50 82 PHE A N 1
ATOM 643 C CA . PHE A 1 82 ? 13.353 -8.136 -5.081 1.00 94.50 82 PHE A CA 1
ATOM 644 C C . PHE A 1 82 ? 11.933 -8.716 -5.176 1.00 94.50 82 PHE A C 1
ATOM 646 O O . PHE A 1 82 ? 11.017 -8.226 -4.516 1.00 94.50 82 PHE A O 1
ATOM 653 N N . ILE A 1 83 ? 11.741 -9.798 -5.935 1.00 95.88 83 ILE A N 1
ATOM 654 C CA . ILE A 1 83 ? 10.442 -10.485 -6.017 1.00 95.88 83 ILE A CA 1
ATOM 655 C C . ILE A 1 83 ? 10.025 -11.057 -4.659 1.00 95.88 83 ILE A C 1
ATOM 657 O O . ILE A 1 83 ? 8.878 -10.883 -4.247 1.00 95.88 83 ILE A O 1
ATOM 661 N N . GLU A 1 84 ? 10.941 -11.704 -3.938 1.00 95.06 84 GLU A N 1
ATOM 662 C CA . GLU A 1 84 ? 10.647 -12.229 -2.601 1.00 95.06 84 GLU A CA 1
ATOM 663 C C . GLU A 1 84 ? 10.355 -11.092 -1.607 1.00 95.06 84 GLU A C 1
ATOM 665 O O . GLU A 1 84 ? 9.427 -11.216 -0.805 1.00 95.06 84 GLU A O 1
ATOM 670 N N . TYR A 1 85 ? 11.037 -9.944 -1.721 1.00 93.94 85 TYR A N 1
ATOM 671 C CA . TYR A 1 85 ? 10.693 -8.734 -0.968 1.00 93.94 85 TYR A CA 1
ATOM 672 C C . TYR A 1 85 ? 9.253 -8.269 -1.244 1.00 93.94 85 TYR A C 1
ATOM 674 O O . TYR A 1 85 ? 8.504 -8.023 -0.299 1.00 93.94 85 TYR A O 1
ATOM 682 N N . ILE A 1 86 ? 8.819 -8.215 -2.510 1.00 92.56 86 ILE A N 1
ATOM 683 C CA . ILE A 1 86 ? 7.437 -7.847 -2.868 1.00 92.56 86 ILE A CA 1
ATOM 684 C C . ILE A 1 86 ? 6.435 -8.860 -2.310 1.00 92.56 86 ILE A C 1
ATOM 686 O O . ILE A 1 86 ? 5.435 -8.464 -1.713 1.00 92.56 86 ILE A O 1
ATOM 690 N N . ILE A 1 87 ? 6.679 -10.164 -2.476 1.00 93.50 87 ILE A N 1
ATOM 691 C CA . ILE A 1 87 ? 5.780 -11.217 -1.976 1.00 93.50 87 ILE A CA 1
ATOM 692 C C . ILE A 1 87 ? 5.657 -11.135 -0.451 1.00 93.50 87 ILE A C 1
ATOM 694 O O . ILE A 1 87 ? 4.546 -11.219 0.082 1.00 93.50 87 ILE A O 1
ATOM 698 N N . LYS A 1 88 ? 6.777 -10.935 0.254 1.00 90.19 88 LYS A N 1
ATOM 699 C CA . LYS A 1 88 ? 6.811 -10.721 1.705 1.00 90.19 88 LYS A CA 1
ATOM 700 C C . LYS A 1 88 ? 6.047 -9.451 2.081 1.00 90.19 88 LYS A C 1
ATOM 702 O O . LYS A 1 88 ? 5.210 -9.494 2.978 1.00 90.19 88 LYS A O 1
ATOM 707 N N . GLY A 1 89 ? 6.253 -8.361 1.346 1.00 88.19 89 GLY A N 1
ATOM 708 C CA . GLY A 1 89 ? 5.519 -7.109 1.494 1.00 88.19 89 GLY A CA 1
ATOM 709 C C . GLY A 1 89 ? 4.012 -7.303 1.340 1.00 88.19 89 GLY A C 1
ATOM 710 O O . GLY A 1 89 ? 3.266 -6.973 2.244 1.00 88.19 89 GLY A O 1
ATOM 711 N N . ILE A 1 90 ? 3.526 -7.924 0.270 1.00 88.12 90 ILE A N 1
ATOM 712 C CA . ILE A 1 90 ? 2.081 -8.134 0.081 1.00 88.12 90 ILE A CA 1
ATOM 713 C C . ILE A 1 90 ? 1.504 -9.041 1.179 1.00 88.12 90 ILE A C 1
ATOM 715 O O . ILE A 1 90 ? 0.390 -8.808 1.645 1.00 88.12 90 ILE A O 1
ATOM 719 N N . ARG A 1 91 ? 2.257 -10.055 1.622 1.00 85.56 91 ARG A N 1
ATOM 720 C CA . ARG A 1 91 ? 1.819 -10.972 2.682 1.00 85.56 91 ARG A CA 1
ATOM 721 C C . ARG A 1 91 ? 1.741 -10.302 4.056 1.00 85.56 91 ARG A C 1
ATOM 723 O O . ARG A 1 91 ? 0.827 -10.607 4.813 1.00 85.56 91 ARG A O 1
ATOM 730 N N . HIS A 1 92 ? 2.691 -9.428 4.385 1.00 80.88 92 HIS A N 1
ATOM 731 C CA . HIS A 1 92 ? 2.863 -8.913 5.748 1.00 80.88 92 HIS A CA 1
ATOM 732 C C . HIS A 1 92 ? 2.565 -7.419 5.906 1.00 80.88 92 HIS A C 1
ATOM 734 O O . HIS A 1 92 ? 2.184 -7.003 6.994 1.00 80.88 92 HIS A O 1
ATOM 740 N N . ALA A 1 93 ? 2.679 -6.602 4.858 1.00 75.69 93 ALA A N 1
ATOM 741 C CA . ALA A 1 93 ? 2.513 -5.151 4.953 1.00 75.69 93 ALA A CA 1
ATOM 742 C C . ALA A 1 93 ? 1.099 -4.753 5.372 1.00 75.69 93 ALA A C 1
ATOM 744 O O . ALA A 1 93 ? 0.948 -3.777 6.096 1.00 75.69 93 ALA A O 1
ATOM 745 N N . PHE A 1 94 ? 0.070 -5.516 4.991 1.00 70.19 94 PHE A N 1
ATOM 746 C CA . PHE A 1 94 ? -1.285 -5.267 5.485 1.00 70.19 94 PHE A CA 1
ATOM 747 C C . PHE A 1 94 ? -1.391 -5.494 6.994 1.00 70.19 94 PHE A C 1
ATOM 749 O O . PHE A 1 94 ? -1.975 -4.675 7.696 1.00 70.19 94 PHE A O 1
ATOM 756 N N . ALA A 1 95 ? -0.771 -6.560 7.498 1.00 67.62 95 ALA A N 1
ATOM 757 C CA . ALA A 1 95 ? -0.687 -6.843 8.923 1.00 67.62 95 ALA A CA 1
ATOM 758 C C . ALA A 1 95 ? 0.092 -5.738 9.664 1.00 67.62 95 ALA A C 1
ATOM 760 O O . ALA A 1 95 ? -0.439 -5.151 10.605 1.00 67.62 95 ALA A O 1
ATOM 761 N N . SER A 1 96 ? 1.291 -5.373 9.199 1.00 68.38 96 SER A N 1
ATOM 762 C CA . SER A 1 96 ? 2.078 -4.269 9.774 1.00 68.38 96 SER A CA 1
ATOM 763 C C . SER A 1 96 ? 1.329 -2.937 9.738 1.00 68.38 96 SER A C 1
ATOM 765 O O . SER A 1 96 ? 1.349 -2.187 10.709 1.00 68.38 96 SER A O 1
ATOM 767 N N . TYR A 1 97 ? 0.638 -2.635 8.637 1.00 69.44 97 TYR A N 1
ATOM 768 C CA . TYR A 1 97 ? -0.163 -1.422 8.502 1.00 69.44 97 TYR A CA 1
ATOM 769 C C . TYR A 1 97 ? -1.311 -1.400 9.509 1.00 69.44 97 TYR A C 1
ATOM 771 O O . TYR A 1 97 ? -1.493 -0.393 10.187 1.00 69.44 97 TYR A O 1
ATOM 779 N N . ILE A 1 98 ? -2.047 -2.506 9.652 1.00 66.31 98 ILE A N 1
ATOM 780 C CA . ILE A 1 98 ? -3.121 -2.628 10.643 1.00 66.31 98 ILE A CA 1
ATOM 781 C C . ILE A 1 98 ? -2.558 -2.487 12.058 1.00 66.31 98 ILE A C 1
ATOM 783 O O . ILE A 1 98 ? -3.102 -1.713 12.837 1.00 66.31 98 ILE A O 1
ATOM 787 N N . ALA A 1 99 ? -1.445 -3.151 12.382 1.00 66.25 99 ALA A N 1
ATOM 788 C CA . ALA A 1 99 ? -0.802 -3.045 13.692 1.00 66.25 99 ALA A CA 1
ATOM 789 C C . ALA A 1 99 ? -0.333 -1.609 13.993 1.00 66.25 99 ALA A C 1
ATOM 791 O O . ALA A 1 99 ? -0.542 -1.097 15.090 1.00 66.25 99 ALA A O 1
ATOM 792 N N . ASN A 1 100 ? 0.243 -0.912 13.012 1.00 66.62 100 ASN A N 1
ATOM 793 C CA . ASN A 1 100 ? 0.660 0.481 13.165 1.00 66.62 100 ASN A CA 1
ATOM 794 C C . ASN A 1 100 ? -0.551 1.421 13.298 1.00 66.62 100 ASN A C 1
ATOM 796 O O . ASN A 1 100 ? -0.555 2.339 14.116 1.00 66.62 100 ASN A O 1
ATOM 800 N N . LYS A 1 101 ? -1.624 1.176 12.541 1.00 68.38 101 LYS A N 1
ATOM 801 C CA . LYS A 1 101 ? -2.877 1.921 12.681 1.00 68.38 101 LYS A CA 1
ATOM 802 C C . LYS A 1 101 ? -3.513 1.705 14.056 1.00 68.38 101 LYS A C 1
ATOM 804 O O . LYS A 1 101 ? -3.851 2.695 14.696 1.00 68.38 101 LYS A O 1
ATOM 809 N N . LEU A 1 102 ? -3.524 0.471 14.562 1.00 64.25 102 LEU A N 1
ATOM 810 C CA . LEU A 1 102 ? -3.917 0.136 15.935 1.00 64.25 102 LEU A CA 1
ATOM 811 C C . LEU A 1 102 ? -3.079 0.862 16.985 1.00 64.25 102 LEU A C 1
ATOM 813 O O . LEU A 1 102 ? -3.633 1.451 17.904 1.00 64.25 102 LEU A O 1
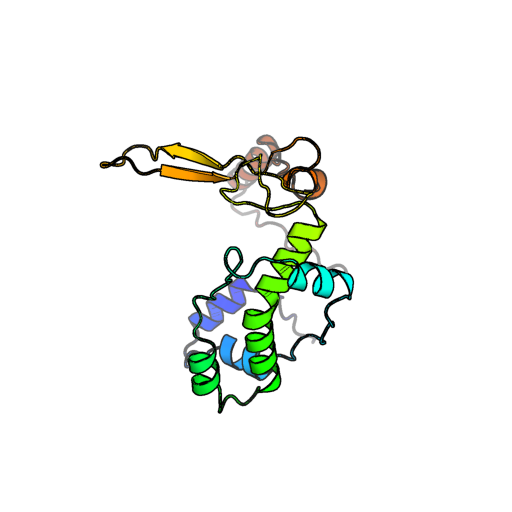ATOM 817 N N . LYS A 1 103 ? -1.751 0.867 16.833 1.00 66.00 103 LYS A N 1
ATOM 818 C CA . LYS A 1 103 ? -0.836 1.570 17.743 1.00 66.00 103 LYS A CA 1
ATOM 819 C C . LYS A 1 103 ? -1.130 3.072 17.823 1.00 66.00 103 LYS A C 1
ATOM 821 O O . LYS A 1 103 ? -0.911 3.682 18.862 1.00 66.00 103 LYS A O 1
ATOM 826 N N . ASN A 1 104 ? -1.607 3.661 16.729 1.00 65.38 104 ASN A N 1
ATOM 827 C CA . ASN A 1 104 ? -1.986 5.072 16.658 1.00 65.38 104 ASN A CA 1
ATOM 828 C C . ASN A 1 104 ? -3.475 5.316 16.961 1.00 65.38 104 ASN A C 1
ATOM 830 O O . ASN A 1 104 ? -3.968 6.408 16.688 1.00 65.38 104 ASN A O 1
ATOM 834 N N . SER A 1 105 ? -4.187 4.311 17.480 1.00 64.31 105 SER A N 1
ATOM 835 C CA . SER A 1 105 ? -5.624 4.362 17.775 1.00 64.31 105 SER A CA 1
ATOM 836 C C . SER A 1 105 ? -6.502 4.690 16.563 1.00 64.31 105 SER A C 1
ATOM 838 O O . SER A 1 105 ? -7.605 5.197 16.711 1.00 64.31 105 SER A O 1
ATOM 840 N N . CYS A 1 106 ? -6.031 4.405 15.347 1.00 57.09 106 CYS A N 1
ATOM 841 C CA . CYS A 1 106 ? -6.773 4.640 14.115 1.00 57.09 106 CYS A CA 1
ATOM 842 C C . CYS A 1 106 ? -7.393 3.328 13.614 1.00 57.09 106 CYS A C 1
ATOM 844 O O . CYS A 1 106 ? -6.672 2.473 13.101 1.00 57.09 106 CYS A O 1
ATOM 846 N N . MET A 1 107 ? -8.718 3.175 13.651 1.00 60.28 107 MET A N 1
ATOM 847 C CA . MET A 1 107 ? -9.406 2.087 12.940 1.00 60.28 107 MET A CA 1
ATOM 848 C C . MET A 1 107 ? -10.696 2.564 12.279 1.00 60.28 107 MET A C 1
ATOM 850 O O . MET A 1 107 ? -11.542 3.164 12.912 1.00 60.28 107 MET A O 1
ATOM 854 N N . CYS A 1 108 ? -10.883 2.261 10.994 1.00 51.25 108 CYS A N 1
ATOM 855 C CA . CYS A 1 108 ? -12.161 2.465 10.308 1.00 51.25 108 CYS A CA 1
ATOM 856 C C . CYS A 1 108 ? -12.864 1.113 10.171 1.00 51.25 108 CYS A C 1
ATOM 858 O O . CYS A 1 108 ? -12.292 0.191 9.591 1.00 51.25 108 CYS A O 1
ATOM 860 N N . GLY A 1 109 ? -14.092 0.989 10.670 1.00 55.53 109 GLY A N 1
ATOM 861 C CA . GLY A 1 109 ? -14.906 -0.207 10.463 1.00 55.53 109 GLY A CA 1
ATOM 862 C C . GLY A 1 109 ? -16.296 -0.097 11.092 1.00 55.53 109 GLY A C 1
ATOM 863 O O . GLY A 1 109 ? -16.503 0.765 11.946 1.00 55.53 109 GLY A O 1
ATOM 864 N N . PRO A 1 110 ? -17.251 -0.950 10.680 1.00 57.19 110 PRO A N 1
ATOM 865 C CA . PRO A 1 110 ? -18.635 -0.938 11.151 1.00 57.19 110 PRO A CA 1
ATOM 866 C C . PRO A 1 110 ? -18.773 -1.687 12.485 1.00 57.19 110 PRO A C 1
ATOM 868 O O . PRO A 1 110 ? -19.599 -2.587 12.617 1.00 57.19 110 PRO A O 1
ATOM 871 N N . PHE A 1 111 ? -17.910 -1.391 13.454 1.00 65.88 111 PHE A N 1
ATOM 872 C CA . PHE A 1 111 ? -18.005 -2.024 14.764 1.00 65.88 111 PHE A CA 1
ATOM 873 C C . PHE A 1 111 ? -18.953 -1.212 15.645 1.00 65.88 111 PHE A C 1
ATOM 875 O O . PHE A 1 111 ? -18.925 0.019 15.626 1.00 65.88 111 PHE A O 1
ATOM 882 N N . HIS A 1 112 ? -19.813 -1.911 16.385 1.00 63.44 112 HIS A N 1
ATOM 883 C CA . HIS A 1 112 ? -20.680 -1.282 17.374 1.00 63.44 112 HIS A CA 1
ATOM 884 C C . HIS A 1 112 ? -19.836 -0.710 18.515 1.00 63.44 112 HIS A C 1
ATOM 886 O O . HIS A 1 112 ? -18.898 -1.363 18.971 1.00 63.44 112 HIS A O 1
ATOM 892 N N . GLU A 1 113 ? -20.203 0.482 18.991 1.00 63.97 113 GLU A N 1
ATOM 893 C CA . GLU A 1 113 ? -19.520 1.157 20.106 1.00 63.97 113 GLU A CA 1
ATOM 894 C C . GLU A 1 113 ? -19.493 0.294 21.378 1.00 63.97 113 GLU A C 1
ATOM 896 O O . GLU A 1 113 ? -18.524 0.341 22.128 1.00 63.97 113 GLU A O 1
ATOM 901 N N . ASP A 1 114 ? -20.502 -0.563 21.564 1.00 75.62 114 ASP A N 1
ATOM 902 C CA . ASP A 1 114 ? -20.633 -1.459 22.719 1.00 75.62 114 ASP A CA 1
ATOM 903 C C . ASP A 1 114 ? -19.742 -2.715 22.651 1.00 75.62 114 ASP A C 1
ATOM 905 O O . ASP A 1 114 ? -19.611 -3.438 23.638 1.00 75.62 114 ASP A O 1
ATOM 909 N N . ASN A 1 115 ? -19.153 -3.021 21.489 1.00 73.06 115 ASN A N 1
ATOM 910 C CA . ASN A 1 115 ? -18.285 -4.187 21.307 1.00 73.06 115 ASN A CA 1
ATOM 911 C C . ASN A 1 115 ? -17.150 -3.877 20.321 1.00 73.06 115 ASN A C 1
ATOM 913 O O . ASN A 1 115 ? -17.113 -4.422 19.207 1.00 73.06 115 ASN A O 1
ATOM 917 N N . PRO A 1 116 ? -16.238 -2.966 20.692 1.00 67.56 116 PRO A N 1
ATOM 918 C CA . PRO A 1 116 ? -15.148 -2.606 19.817 1.00 67.56 116 PRO A CA 1
ATOM 919 C C . PRO A 1 116 ? -14.156 -3.776 19.702 1.00 67.56 116 PRO A C 1
ATOM 921 O O . PRO A 1 116 ? -13.923 -4.507 20.664 1.00 67.56 116 PRO A O 1
ATOM 924 N N . PRO A 1 117 ? -13.513 -3.962 18.538 1.00 65.00 117 PRO A N 1
ATOM 925 C CA . PRO A 1 117 ? -12.527 -5.023 18.341 1.00 65.00 117 PRO A CA 1
ATOM 926 C C . PRO A 1 117 ? -11.249 -4.820 19.175 1.00 65.00 117 PRO A C 1
ATOM 928 O O . PRO A 1 117 ? -10.433 -5.736 19.261 1.00 65.00 117 PRO A O 1
ATOM 931 N N . CYS A 1 118 ? -11.051 -3.632 19.755 1.00 60.97 118 CYS A N 1
ATOM 932 C CA . CYS A 1 118 ? -9.977 -3.311 20.689 1.00 60.97 118 CYS A CA 1
ATOM 933 C C . CYS A 1 118 ? -10.373 -2.137 21.602 1.00 60.97 118 CYS A C 1
ATOM 935 O O . CYS A 1 118 ? -11.245 -1.345 21.252 1.00 60.97 118 CYS A O 1
ATOM 937 N N . ASP A 1 119 ? -9.677 -1.979 22.732 1.00 58.69 119 ASP A N 1
ATOM 938 C CA . ASP A 1 119 ? -9.948 -0.927 23.730 1.00 58.69 119 ASP A CA 1
ATOM 939 C C . ASP A 1 119 ? -9.797 0.510 23.182 1.00 58.69 119 ASP A C 1
ATOM 941 O O . ASP A 1 119 ? -10.335 1.460 23.745 1.00 58.69 119 ASP A O 1
ATOM 945 N N . PHE A 1 120 ? -9.075 0.680 22.068 1.00 56.31 120 PHE A N 1
ATOM 946 C CA . PHE A 1 120 ? -8.791 1.970 21.431 1.00 56.31 120 PHE A CA 1
ATOM 947 C C . PHE A 1 120 ? -9.449 2.046 20.052 1.00 56.31 120 PHE A C 1
ATOM 949 O O . PHE A 1 120 ? -8.783 2.059 19.014 1.00 56.31 120 PHE A O 1
ATOM 956 N N . PHE A 1 121 ? -10.779 2.059 20.044 1.00 53.25 121 PHE A N 1
ATOM 957 C CA . PHE A 1 121 ? -11.570 2.119 18.824 1.00 53.25 121 PHE A CA 1
ATOM 958 C C . PHE A 1 121 ? -12.008 3.555 18.520 1.00 53.25 121 PHE A C 1
ATOM 960 O O . PHE A 1 121 ? -12.716 4.183 19.300 1.00 53.25 121 PHE A O 1
ATOM 967 N N . GLN A 1 122 ? -11.570 4.082 17.376 1.00 56.25 122 GLN A N 1
ATOM 968 C CA . GLN A 1 122 ? -11.896 5.432 16.921 1.00 56.25 122 GLN A CA 1
ATOM 969 C C . GLN A 1 122 ? -12.661 5.349 15.603 1.00 56.25 122 GLN A C 1
ATOM 971 O O . GLN A 1 122 ? -12.052 5.238 14.542 1.00 56.25 122 GLN A O 1
ATOM 976 N N . THR A 1 123 ? -13.990 5.411 15.646 1.00 52.78 123 THR A N 1
ATOM 977 C CA . THR A 1 123 ? -14.808 5.475 14.432 1.00 52.78 123 THR A CA 1
ATOM 978 C C . THR A 1 123 ? -14.555 6.797 13.712 1.00 52.78 123 THR A C 1
ATOM 980 O O . THR A 1 123 ? -14.974 7.868 14.144 1.00 52.78 123 THR A O 1
ATOM 983 N N . ASN A 1 124 ? -13.882 6.746 12.562 1.00 56.59 124 ASN A N 1
ATOM 984 C CA . ASN A 1 124 ? -14.010 7.845 11.611 1.00 56.59 124 ASN A CA 1
ATOM 985 C C . ASN A 1 124 ? -15.452 7.839 11.115 1.00 56.59 124 ASN A C 1
ATOM 987 O O . ASN A 1 124 ? -15.879 6.880 10.469 1.00 56.59 124 ASN A O 1
ATOM 991 N N . LEU A 1 125 ? -16.196 8.903 11.414 1.00 58.06 125 LEU A N 1
ATOM 992 C CA . LEU A 1 125 ? -17.534 9.089 10.873 1.00 58.06 125 LEU A CA 1
ATOM 993 C C . LEU A 1 125 ? -17.430 9.109 9.340 1.00 58.06 125 LEU A C 1
ATOM 995 O O . LEU A 1 125 ? -16.877 10.035 8.742 1.00 58.06 125 LEU A O 1
ATOM 999 N N . CYS A 1 126 ? -17.919 8.048 8.703 1.00 61.31 126 CYS A N 1
ATOM 1000 C CA . CYS A 1 126 ? -18.095 8.000 7.260 1.00 61.31 126 CYS A CA 1
ATOM 1001 C C . CYS A 1 126 ? -19.439 8.652 6.933 1.00 61.31 126 CYS A C 1
ATOM 1003 O O . CYS A 1 126 ? -20.492 8.118 7.274 1.00 61.31 126 CYS A O 1
ATOM 1005 N N . GLY A 1 127 ? -19.402 9.807 6.275 1.00 70.88 127 GLY A N 1
ATOM 1006 C CA . GLY A 1 127 ? -20.588 10.434 5.705 1.00 70.88 127 GLY A CA 1
ATOM 1007 C C . GLY A 1 127 ? -20.875 9.875 4.314 1.00 70.88 127 GLY A C 1
ATOM 1008 O O . GLY A 1 127 ? -19.952 9.629 3.537 1.00 70.88 127 GLY A O 1
ATOM 1009 N N . LEU A 1 128 ? -22.150 9.700 3.972 1.00 76.62 128 LEU A N 1
ATOM 1010 C CA . LEU A 1 128 ? -22.574 9.501 2.588 1.00 76.62 128 LEU A CA 1
ATOM 1011 C C . LEU A 1 128 ? -23.029 10.843 2.022 1.00 76.62 128 LEU A C 1
ATOM 1013 O O . LEU A 1 128 ? -23.858 11.523 2.620 1.00 76.62 128 LEU A O 1
ATOM 1017 N N . VAL A 1 129 ? -22.490 11.221 0.866 1.00 81.62 129 VAL A N 1
ATOM 1018 C CA . VAL A 1 129 ? -22.900 12.429 0.142 1.00 81.62 129 VAL A CA 1
ATOM 1019 C C . VAL A 1 129 ? -23.380 12.045 -1.244 1.00 81.62 129 VAL A C 1
ATOM 1021 O O . VAL A 1 129 ? -22.675 11.372 -1.989 1.00 81.62 129 VAL A O 1
ATOM 1024 N N . GLU A 1 130 ? -24.583 12.472 -1.603 1.00 89.06 130 GLU A N 1
ATOM 1025 C CA . GLU A 1 130 ? -25.171 12.189 -2.911 1.00 89.06 130 GLU A CA 1
ATOM 1026 C C . GLU A 1 130 ? -24.363 12.810 -4.057 1.00 89.06 130 GLU A C 1
ATOM 1028 O O . GLU A 1 130 ? -23.939 13.969 -4.014 1.00 89.06 130 GLU A O 1
ATOM 1033 N N . LYS A 1 131 ? -24.181 12.040 -5.132 1.00 90.69 131 LYS A N 1
ATOM 1034 C CA . LYS A 1 131 ? -23.673 12.535 -6.409 1.00 90.69 131 LYS A CA 1
ATOM 1035 C C . LYS A 1 131 ? -24.768 13.319 -7.111 1.00 90.69 131 LYS A C 1
ATOM 1037 O O . LYS A 1 131 ? -25.774 12.752 -7.544 1.00 90.69 131 LYS A O 1
ATOM 1042 N N . LYS A 1 132 ? -24.524 14.616 -7.309 1.00 90.94 132 LYS A N 1
ATOM 1043 C CA . LYS A 1 132 ? -25.394 15.462 -8.133 1.00 90.94 132 LYS A CA 1
ATOM 1044 C C . LYS A 1 132 ? -25.593 14.824 -9.514 1.00 90.94 132 LYS A C 1
ATOM 1046 O O . LYS A 1 132 ? -24.632 14.369 -10.128 1.00 90.94 132 LYS A O 1
ATOM 1051 N N . HIS A 1 133 ? -26.835 14.842 -9.995 1.00 94.00 133 HIS A N 1
ATOM 1052 C CA . HIS A 1 133 ? -27.220 14.421 -11.349 1.00 94.00 133 HIS A CA 1
ATOM 1053 C C . HIS A 1 133 ? -26.991 12.935 -11.676 1.00 94.00 133 HIS A C 1
ATOM 1055 O O . HIS A 1 133 ? -26.707 12.592 -12.821 1.00 94.00 133 HIS A O 1
ATOM 1061 N N . THR A 1 134 ? -27.136 12.041 -10.695 1.00 89.44 134 THR A N 1
ATOM 1062 C CA . THR A 1 134 ? -27.128 10.589 -10.938 1.00 89.44 134 THR A CA 1
ATOM 1063 C C . THR A 1 134 ? -28.536 10.006 -10.808 1.00 89.44 134 THR A C 1
ATOM 1065 O O . THR A 1 134 ? -29.272 10.374 -9.897 1.00 89.44 134 THR A O 1
ATOM 1068 N N . ASN A 1 135 ? -28.929 9.137 -11.748 1.00 89.19 135 ASN A N 1
ATOM 1069 C CA . ASN A 1 135 ? -30.180 8.376 -11.707 1.00 89.19 135 ASN A CA 1
ATOM 1070 C C . ASN A 1 135 ? -29.899 6.911 -12.114 1.00 89.19 135 ASN A C 1
ATOM 1072 O O . ASN A 1 135 ? -29.588 6.678 -13.285 1.00 89.19 135 ASN A O 1
ATOM 1076 N N . PRO A 1 136 ? -29.971 5.938 -11.186 1.00 92.00 136 PRO A N 1
ATOM 1077 C CA . PRO A 1 136 ? -30.350 6.097 -9.778 1.00 92.00 136 PRO A CA 1
ATOM 1078 C C . PRO A 1 136 ? -29.327 6.918 -8.979 1.00 92.00 136 PRO A C 1
ATOM 1080 O O . PRO A 1 136 ? -28.175 7.066 -9.395 1.00 92.00 136 PRO A O 1
ATOM 1083 N N . THR A 1 137 ? -29.759 7.462 -7.837 1.00 93.19 137 THR A N 1
ATOM 1084 C CA . THR A 1 137 ? -28.904 8.238 -6.931 1.00 93.19 137 THR A CA 1
ATOM 1085 C C . THR A 1 137 ? -27.675 7.423 -6.540 1.00 93.19 137 THR A C 1
ATOM 1087 O O . THR A 1 137 ? -27.780 6.359 -5.931 1.00 93.19 137 THR A O 1
ATOM 1090 N N . ALA A 1 138 ? -26.496 7.923 -6.894 1.00 87.50 138 ALA A N 1
ATOM 1091 C CA . ALA A 1 138 ? -25.221 7.375 -6.461 1.00 87.50 138 ALA A CA 1
ATOM 1092 C C . ALA A 1 138 ? -24.677 8.191 -5.283 1.00 87.50 138 ALA A C 1
ATOM 1094 O O . ALA A 1 138 ? -24.946 9.384 -5.167 1.00 87.50 138 ALA A O 1
ATOM 1095 N N . TYR A 1 139 ? -23.864 7.571 -4.430 1.00 88.62 139 TYR A N 1
ATOM 1096 C CA . TYR A 1 139 ? -23.284 8.213 -3.249 1.00 88.62 139 TYR A CA 1
ATOM 1097 C C . TYR A 1 139 ? -21.754 8.202 -3.321 1.00 88.62 139 TYR A C 1
ATOM 1099 O O . TYR A 1 139 ? -21.135 7.275 -3.848 1.00 88.62 139 TYR A O 1
ATOM 1107 N N . HIS A 1 140 ? -21.137 9.245 -2.784 1.00 77.31 140 HIS A N 1
ATOM 1108 C CA . HIS A 1 140 ? -19.745 9.266 -2.372 1.00 77.31 140 HIS A CA 1
ATOM 1109 C C . HIS A 1 140 ? -19.661 8.898 -0.896 1.00 77.31 140 HIS A C 1
ATOM 1111 O O . HIS A 1 140 ? -20.404 9.436 -0.078 1.00 77.31 140 HIS A O 1
ATOM 1117 N N . ILE A 1 141 ? -18.712 8.032 -0.556 1.00 79.81 141 ILE A N 1
ATOM 1118 C CA . ILE A 1 141 ? -18.275 7.873 0.827 1.00 79.81 141 ILE A CA 1
ATOM 1119 C C . ILE A 1 141 ? -17.269 8.989 1.099 1.00 79.81 141 ILE A C 1
ATOM 1121 O O . ILE A 1 141 ? -16.260 9.099 0.402 1.00 79.81 141 ILE A O 1
ATOM 1125 N N . ILE A 1 142 ? -17.555 9.820 2.094 1.00 76.44 142 ILE A N 1
ATOM 1126 C CA . ILE A 1 142 ? -16.625 10.808 2.626 1.00 76.44 142 ILE A CA 1
ATOM 1127 C C . ILE A 1 142 ? -16.167 10.306 3.987 1.00 76.44 142 ILE A C 1
ATOM 1129 O O . ILE A 1 142 ? -16.921 10.330 4.957 1.00 76.44 142 ILE A O 1
ATOM 1133 N N . SER A 1 143 ? -14.915 9.871 4.071 1.00 71.12 143 SER A N 1
ATOM 1134 C CA . SER A 1 143 ? -14.265 9.682 5.364 1.00 71.12 143 SER A CA 1
ATOM 1135 C C . SER A 1 143 ? -13.990 11.061 5.951 1.00 71.12 143 SER A C 1
ATOM 1137 O O . SER A 1 143 ? -13.280 11.857 5.333 1.00 71.12 143 SER A O 1
ATOM 1139 N N . HIS A 1 144 ? -14.552 11.376 7.118 1.00 70.19 144 HIS A N 1
ATOM 1140 C CA . HIS A 1 144 ? -14.304 12.655 7.776 1.00 70.19 144 HIS A CA 1
ATOM 1141 C C . HIS A 1 144 ? -12.882 12.685 8.366 1.00 70.19 144 HIS A C 1
ATOM 1143 O O . HIS A 1 144 ? -12.686 12.499 9.561 1.00 70.19 144 HIS A O 1
ATOM 1149 N N . LEU A 1 145 ? -11.876 12.941 7.520 1.00 71.12 145 LEU A N 1
ATOM 1150 C CA . LEU A 1 145 ? -10.447 12.930 7.887 1.00 71.12 145 LEU A CA 1
ATOM 1151 C C . LEU A 1 145 ? -10.054 13.992 8.930 1.00 71.12 145 LEU A C 1
ATOM 1153 O O . LEU A 1 145 ? -8.920 13.977 9.405 1.00 71.12 145 LEU A O 1
ATOM 1157 N N . SER A 1 146 ? -10.976 14.906 9.248 1.00 68.62 146 SER A N 1
ATOM 1158 C CA . SER A 1 146 ? -10.826 16.029 10.181 1.00 68.62 146 SER A CA 1
ATOM 1159 C C . SER A 1 146 ? -11.404 15.749 11.579 1.00 68.62 146 SER A C 1
ATOM 1161 O O . SER A 1 146 ? -11.558 16.682 12.358 1.00 68.62 146 SER A O 1
ATOM 1163 N N . SER A 1 147 ? -11.816 14.512 11.877 1.00 63.38 147 SER A N 1
ATOM 1164 C CA . SER A 1 147 ? -12.379 14.131 13.182 1.00 63.38 147 SER A CA 1
ATOM 1165 C C . SER A 1 147 ? -11.551 13.011 13.821 1.00 63.38 147 SER A C 1
ATOM 1167 O O . SER A 1 147 ? -11.029 12.170 13.086 1.00 63.38 147 SER A O 1
ATOM 1169 N N . PRO A 1 148 ? -11.443 12.970 15.162 1.00 67.50 148 PRO A N 1
ATOM 1170 C CA . PRO A 1 148 ? -11.849 14.009 16.107 1.00 67.50 148 PRO A CA 1
ATOM 1171 C C . PRO A 1 148 ? -10.893 15.212 16.059 1.00 67.50 148 PRO A C 1
ATOM 1173 O O . PRO A 1 148 ? -9.772 15.083 15.556 1.00 67.50 148 PRO A O 1
ATOM 1176 N N . PRO A 1 149 ? -11.326 16.375 16.574 1.00 66.00 149 PRO A N 1
ATOM 1177 C CA . PRO A 1 149 ? -10.444 17.521 16.769 1.00 66.00 149 PRO A CA 1
ATOM 1178 C C . PRO A 1 149 ? -9.186 17.117 17.552 1.00 66.00 149 PRO A C 1
ATOM 1180 O O . PRO A 1 149 ? -9.264 16.269 18.441 1.00 66.00 149 PRO A O 1
ATOM 1183 N N . ASP A 1 150 ? -8.039 17.701 17.203 1.00 76.88 150 ASP A N 1
ATOM 1184 C CA . ASP A 1 150 ? -6.721 17.495 17.832 1.00 76.88 150 ASP A CA 1
ATOM 1185 C C . ASP A 1 150 ? -6.066 16.119 17.607 1.00 76.88 150 ASP A C 1
ATOM 1187 O O . ASP A 1 150 ? -4.944 15.878 18.057 1.00 76.88 150 ASP A O 1
ATOM 1191 N N . ASN A 1 151 ? -6.715 15.211 16.876 1.00 66.31 151 ASN A N 1
ATOM 1192 C CA . ASN A 1 151 ? -6.123 13.931 16.475 1.00 66.31 151 ASN A CA 1
ATOM 1193 C C . ASN A 1 151 ? -6.526 13.516 15.053 1.00 66.31 151 ASN A C 1
ATOM 1195 O O . ASN A 1 151 ? -6.499 12.334 14.700 1.00 66.31 151 ASN A O 1
ATOM 1199 N N . SER A 1 152 ? -6.914 14.484 14.226 1.00 76.38 152 SER A N 1
ATOM 1200 C CA . SER A 1 152 ? -7.249 14.241 12.834 1.00 76.38 152 SER A CA 1
ATOM 1201 C C . SER A 1 152 ? -5.986 14.086 11.980 1.00 76.38 152 SER A C 1
ATOM 1203 O O . SER A 1 152 ? -4.897 14.542 12.340 1.00 76.38 152 SER A O 1
ATOM 1205 N N . ILE A 1 153 ? -6.110 13.460 10.804 1.00 69.50 153 ILE A N 1
ATOM 1206 C CA . ILE A 1 153 ? -4.977 13.349 9.864 1.00 69.50 153 ILE A CA 1
ATOM 1207 C C . ILE A 1 153 ? -4.488 14.744 9.457 1.00 69.50 153 ILE A C 1
ATOM 1209 O O . ILE A 1 153 ? -3.288 14.958 9.291 1.00 69.50 153 ILE A O 1
ATOM 1213 N N . ASN A 1 154 ? -5.414 15.697 9.354 1.00 76.25 154 ASN A N 1
ATOM 1214 C CA . ASN A 1 154 ? -5.124 17.074 8.976 1.00 76.25 154 ASN A CA 1
ATOM 1215 C C . ASN A 1 154 ? -4.372 17.851 10.065 1.00 76.25 154 ASN A C 1
ATOM 1217 O O . ASN A 1 154 ? -3.660 18.797 9.735 1.00 76.25 154 ASN A O 1
ATOM 1221 N N . ASP A 1 155 ? -4.473 17.451 11.336 1.00 79.50 155 ASP A N 1
ATOM 1222 C CA . ASP A 1 155 ? -3.777 18.130 12.438 1.00 79.50 155 ASP A CA 1
ATOM 1223 C C . ASP A 1 155 ? -2.268 17.861 12.428 1.00 79.50 155 ASP A C 1
ATOM 1225 O O . ASP A 1 155 ? -1.494 18.631 12.992 1.00 79.50 155 ASP A O 1
ATOM 1229 N N . ARG A 1 156 ? -1.834 16.792 11.745 1.00 77.62 156 ARG A N 1
ATOM 1230 C CA . ARG A 1 156 ? -0.417 16.425 11.591 1.00 77.62 156 ARG A CA 1
ATOM 1231 C C . ARG A 1 156 ? 0.221 16.967 10.311 1.00 77.62 156 ARG A C 1
ATOM 1233 O O . ARG A 1 156 ? 1.414 16.762 10.106 1.00 77.62 156 ARG A O 1
ATOM 1240 N N . ILE A 1 157 ? -0.553 17.619 9.444 1.00 79.19 157 ILE A N 1
ATOM 1241 C CA . ILE A 1 157 ? -0.025 18.285 8.252 1.00 79.19 157 ILE A CA 1
ATOM 1242 C C . ILE A 1 157 ? 0.521 19.641 8.691 1.00 79.19 157 ILE A C 1
ATOM 1244 O O . ILE A 1 157 ? -0.226 20.469 9.217 1.00 79.19 157 ILE A O 1
ATOM 1248 N N . ASP A 1 158 ? 1.813 19.885 8.461 1.00 80.38 158 ASP A N 1
ATOM 1249 C CA . ASP A 1 158 ? 2.392 21.200 8.716 1.00 80.38 158 ASP A CA 1
ATOM 1250 C C . ASP A 1 158 ? 1.740 22.231 7.782 1.00 80.38 158 ASP A C 1
ATOM 1252 O O . ASP A 1 158 ? 1.963 22.266 6.569 1.00 80.38 158 ASP A O 1
ATOM 1256 N N . LYS A 1 159 ? 0.896 23.084 8.364 1.00 80.25 159 LYS A N 1
ATOM 1257 C CA . LYS A 1 159 ? 0.159 24.124 7.640 1.00 80.25 159 LYS A CA 1
ATOM 1258 C C . LYS A 1 159 ? 1.092 25.166 7.019 1.00 80.25 159 LYS A C 1
ATOM 1260 O O . LYS A 1 159 ? 0.669 25.859 6.098 1.00 80.25 159 LYS A O 1
ATOM 1265 N N . LEU A 1 160 ? 2.328 25.304 7.503 1.00 74.94 160 LEU A N 1
ATOM 1266 C CA . LEU A 1 160 ? 3.326 26.203 6.923 1.00 74.94 160 LEU A CA 1
ATOM 1267 C C . LEU A 1 160 ? 3.988 25.597 5.684 1.00 74.94 160 LEU A C 1
ATOM 1269 O O . LEU A 1 160 ? 4.277 26.336 4.743 1.00 74.94 160 LEU A O 1
ATOM 1273 N N . GLU A 1 161 ? 4.199 24.280 5.680 1.00 68.50 161 GLU A N 1
ATOM 1274 C CA . GLU A 1 161 ? 4.817 23.542 4.573 1.00 68.50 161 GLU A CA 1
ATOM 1275 C C . GLU A 1 161 ? 3.816 23.264 3.440 1.00 68.50 161 GLU A C 1
ATOM 1277 O O . GLU A 1 161 ? 4.126 23.469 2.267 1.00 68.50 161 GLU A O 1
ATOM 1282 N N . PHE A 1 162 ? 2.592 22.857 3.789 1.00 66.50 162 PHE A N 1
ATOM 1283 C CA . PHE A 1 162 ? 1.555 22.436 2.835 1.00 66.50 162 PHE A CA 1
ATOM 1284 C C . PHE A 1 162 ? 0.420 23.443 2.667 1.00 66.50 162 PHE A C 1
ATOM 1286 O O . PHE A 1 162 ? -0.501 23.224 1.876 1.00 66.50 162 PHE A O 1
ATOM 1293 N N . GLY A 1 163 ? 0.458 24.555 3.401 1.00 68.19 163 GLY A N 1
ATOM 1294 C CA . GLY A 1 163 ? -0.438 25.665 3.145 1.00 68.19 163 GLY A CA 1
ATOM 1295 C C . GLY A 1 163 ? -0.161 26.200 1.751 1.00 68.19 163 GLY A C 1
ATOM 1296 O O . GLY A 1 163 ? 0.908 26.755 1.497 1.00 68.19 163 GLY A O 1
ATOM 1297 N N . THR A 1 164 ? -1.131 26.073 0.845 1.00 52.12 164 THR A N 1
ATOM 1298 C CA . THR A 1 164 ? -1.113 26.806 -0.415 1.00 52.12 164 THR A CA 1
ATOM 1299 C C . THR A 1 164 ? -1.139 28.284 -0.047 1.00 52.12 164 THR A C 1
ATOM 1301 O O . THR A 1 164 ? -2.198 28.869 0.189 1.00 52.12 164 THR A O 1
ATOM 1304 N N . LYS A 1 165 ? 0.037 28.912 0.060 1.00 53.62 165 LYS A N 1
ATOM 1305 C CA . LYS A 1 165 ? 0.130 30.361 -0.018 1.00 53.62 165 LYS A CA 1
ATOM 1306 C C . LYS A 1 165 ? -0.375 30.653 -1.414 1.00 53.62 165 LYS A C 1
ATOM 1308 O O . LYS A 1 165 ? 0.345 30.439 -2.383 1.00 53.62 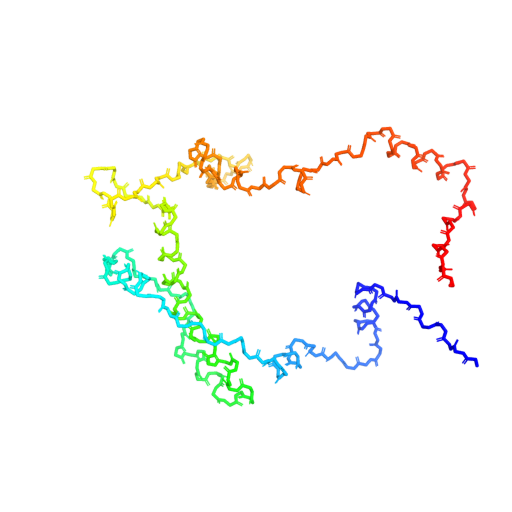165 LYS A O 1
ATOM 1313 N N . TYR A 1 166 ? -1.641 31.045 -1.526 1.00 49.50 166 TYR A N 1
ATOM 1314 C CA . TYR A 1 166 ? -2.098 31.730 -2.715 1.00 49.50 166 TYR A CA 1
ATOM 1315 C C . TYR A 1 166 ? -1.135 32.899 -2.848 1.00 49.50 166 TYR A C 1
ATOM 1317 O O . TYR A 1 166 ? -1.219 33.863 -2.083 1.00 49.50 166 TYR A O 1
ATOM 1325 N N . GLU A 1 167 ? -0.144 32.763 -3.733 1.00 52.69 167 GLU A N 1
ATOM 1326 C CA . GLU A 1 167 ? 0.599 33.906 -4.215 1.00 52.69 167 GLU A CA 1
ATOM 1327 C C . GLU A 1 167 ? -0.487 34.883 -4.620 1.00 52.69 167 GLU A C 1
ATOM 1329 O O . GLU A 1 167 ? -1.338 34.565 -5.454 1.00 52.69 167 GLU A O 1
ATOM 1334 N N . ASN A 1 168 ? -0.556 35.972 -3.854 1.00 60.78 168 ASN A N 1
ATOM 1335 C CA . ASN A 1 168 ? -1.610 36.967 -3.885 1.00 60.78 168 ASN A CA 1
ATOM 1336 C C . ASN A 1 168 ? -2.077 37.147 -5.334 1.00 60.78 168 ASN A C 1
ATOM 1338 O O . ASN A 1 168 ? -1.235 37.239 -6.221 1.00 60.78 168 ASN A O 1
ATOM 1342 N N . VAL A 1 169 ? -3.381 37.215 -5.599 1.00 61.88 169 VAL A N 1
ATOM 1343 C CA . VAL A 1 169 ? -3.918 37.506 -6.941 1.00 61.88 169 VAL A CA 1
ATOM 1344 C C . VAL A 1 169 ? -3.163 38.673 -7.611 1.00 61.88 169 VAL A C 1
ATOM 1346 O O . VAL A 1 169 ? -2.929 38.654 -8.816 1.00 61.88 169 VAL A O 1
ATOM 1349 N N . ASN A 1 170 ? -2.652 39.627 -6.828 1.00 67.88 170 ASN A N 1
ATOM 1350 C CA . ASN A 1 170 ? -1.752 40.693 -7.265 1.00 67.88 170 ASN A CA 1
ATOM 1351 C C . ASN A 1 170 ? -0.416 40.206 -7.865 1.00 67.88 170 ASN A C 1
ATOM 1353 O O . ASN A 1 170 ? 0.050 40.808 -8.825 1.00 67.88 170 ASN A O 1
ATOM 1357 N N . HIS A 1 171 ? 0.202 39.139 -7.362 1.00 61.69 171 HIS A N 1
ATOM 1358 C CA . HIS A 1 171 ? 1.410 38.511 -7.914 1.00 61.69 171 HIS A CA 1
ATOM 1359 C C . HIS A 1 171 ? 1.142 37.898 -9.299 1.00 61.69 171 HIS A C 1
ATOM 1361 O O . HIS A 1 171 ? 1.868 38.181 -10.252 1.00 61.69 171 HIS A O 1
ATOM 1367 N N . VAL A 1 172 ? 0.031 37.169 -9.453 1.00 64.31 172 VAL A N 1
ATOM 1368 C CA . VAL A 1 172 ? -0.409 36.626 -10.753 1.00 64.31 172 VAL A CA 1
ATOM 1369 C C . VAL A 1 172 ? -0.764 37.753 -11.727 1.00 64.31 172 VAL A C 1
ATOM 1371 O O . VAL A 1 172 ? -0.343 37.735 -12.882 1.00 64.31 172 VAL A O 1
ATOM 1374 N N . ILE A 1 173 ? -1.464 38.793 -11.263 1.00 73.06 173 ILE A N 1
ATOM 1375 C CA . ILE A 1 173 ? -1.747 39.994 -12.064 1.00 73.06 173 ILE A CA 1
ATOM 1376 C C . ILE A 1 173 ? -0.447 40.689 -12.484 1.00 73.06 173 ILE A C 1
ATOM 1378 O O . ILE A 1 173 ? -0.362 41.185 -13.607 1.00 73.06 173 ILE A O 1
ATOM 1382 N N . THR A 1 174 ? 0.572 40.717 -11.624 1.00 70.00 174 THR A N 1
ATOM 1383 C CA . THR A 1 174 ? 1.874 41.321 -11.937 1.00 70.00 174 THR A CA 1
ATOM 1384 C C . THR A 1 174 ? 2.597 40.523 -13.021 1.00 70.00 174 THR A C 1
ATOM 1386 O O . THR A 1 174 ? 3.075 41.125 -13.980 1.00 70.00 174 THR A O 1
ATOM 1389 N N . LEU A 1 175 ? 2.584 39.188 -12.947 1.00 59.38 175 LEU A N 1
ATOM 1390 C CA . LEU A 1 175 ? 3.131 38.302 -13.983 1.00 59.38 175 LEU A CA 1
ATOM 1391 C C . LEU A 1 175 ? 2.413 38.465 -15.334 1.00 59.38 175 LEU A C 1
ATOM 1393 O O . LEU A 1 175 ? 3.060 38.596 -16.373 1.00 59.38 175 LEU A O 1
ATOM 1397 N N . VAL A 1 176 ? 1.078 38.535 -15.328 1.00 70.19 176 VAL A N 1
ATOM 1398 C CA . VAL A 1 176 ? 0.273 38.719 -16.550 1.00 70.19 176 VAL A CA 1
ATOM 1399 C C . VAL A 1 176 ? 0.464 40.118 -17.150 1.00 70.19 176 VAL A C 1
ATOM 1401 O O . VAL A 1 176 ? 0.541 40.263 -18.372 1.00 70.19 176 VAL A O 1
ATOM 1404 N N . LYS A 1 177 ? 0.571 41.163 -16.318 1.00 72.00 177 LYS A N 1
ATOM 1405 C CA . LYS A 1 177 ? 0.882 42.527 -16.781 1.00 72.00 177 LYS A CA 1
ATOM 1406 C C . LYS A 1 177 ? 2.281 42.603 -17.391 1.00 72.00 177 LYS A C 1
ATOM 1408 O O . LYS A 1 177 ? 2.434 43.219 -18.443 1.00 72.00 177 LYS A O 1
ATOM 1413 N N . TRP A 1 178 ? 3.265 41.937 -16.790 1.00 60.28 178 TRP A N 1
ATOM 1414 C CA . TRP A 1 178 ? 4.627 41.859 -17.322 1.00 60.28 178 TRP A CA 1
ATOM 1415 C C . TRP A 1 178 ? 4.683 41.219 -18.716 1.00 60.28 178 TRP A C 1
ATOM 1417 O O . TRP A 1 178 ? 5.337 41.761 -19.603 1.00 60.28 178 TRP A O 1
ATOM 1427 N N . GLN A 1 179 ? 3.933 40.139 -18.956 1.00 58.72 179 GLN A N 1
ATOM 1428 C CA . GLN A 1 179 ? 3.886 39.481 -20.271 1.00 58.72 179 GLN A CA 1
ATOM 1429 C C . GLN A 1 179 ? 3.229 40.329 -21.372 1.00 58.72 179 GLN A C 1
ATOM 1431 O O . GLN A 1 179 ? 3.598 40.211 -22.537 1.00 58.72 179 GLN A O 1
ATOM 1436 N N . LYS A 1 180 ? 2.267 41.194 -21.027 1.00 64.44 180 LYS A N 1
ATOM 1437 C CA . LYS A 1 180 ? 1.592 42.064 -22.007 1.00 64.44 180 LYS A CA 1
ATOM 1438 C C . L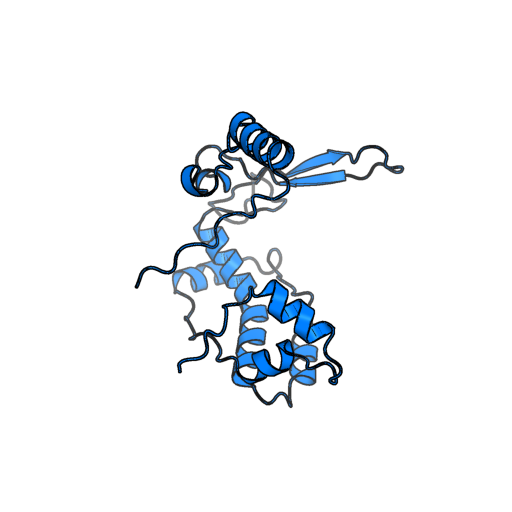YS A 1 180 ? 2.404 43.297 -22.397 1.00 64.44 180 LYS A C 1
ATOM 1440 O O . LYS A 1 180 ? 2.215 43.810 -23.493 1.00 64.44 180 LYS A O 1
ATOM 1445 N N . ILE A 1 181 ? 3.271 43.784 -21.509 1.00 67.38 181 ILE A N 1
ATOM 1446 C CA . ILE A 1 181 ? 4.035 45.022 -21.727 1.00 67.38 181 ILE A CA 1
ATOM 1447 C C . ILE A 1 181 ? 5.342 44.754 -22.488 1.00 67.38 181 ILE A C 1
ATOM 1449 O O . ILE A 1 181 ? 5.872 45.663 -23.121 1.00 67.38 181 ILE A O 1
ATOM 1453 N N . SER A 1 182 ? 5.854 43.519 -22.499 1.00 48.62 182 SER A N 1
ATOM 1454 C CA . SER A 1 182 ? 7.068 43.200 -23.256 1.00 48.62 182 SER A CA 1
ATOM 1455 C C . SER A 1 182 ? 7.052 41.768 -23.807 1.00 48.62 182 SER A C 1
ATOM 1457 O O . SER A 1 182 ? 7.544 40.848 -23.153 1.00 48.62 182 SER A O 1
ATOM 1459 N N . PRO A 1 183 ? 6.521 41.557 -25.028 1.00 58.41 183 PRO A N 1
ATOM 1460 C CA . PRO A 1 183 ? 6.527 40.248 -25.691 1.00 58.41 183 PRO A CA 1
ATOM 1461 C C . PRO A 1 183 ? 7.940 39.697 -25.947 1.00 58.41 183 PRO A C 1
ATOM 1463 O O . PRO A 1 183 ? 8.113 38.495 -26.137 1.00 58.41 183 PRO A O 1
ATOM 1466 N N . GLU A 1 184 ? 8.954 40.570 -25.936 1.00 60.66 184 GLU A N 1
ATOM 1467 C CA . GLU A 1 184 ? 10.356 40.221 -26.187 1.00 60.66 184 GLU A CA 1
ATOM 1468 C C . GLU A 1 184 ? 11.193 40.041 -24.911 1.00 60.66 184 GLU A C 1
ATOM 1470 O O . GLU A 1 184 ? 12.304 39.508 -24.975 1.00 60.66 184 GLU A O 1
ATOM 1475 N N . ALA A 1 185 ? 10.664 40.396 -23.733 1.00 55.00 185 ALA A N 1
ATOM 1476 C CA . ALA A 1 185 ? 11.323 40.127 -22.459 1.00 55.00 185 ALA A CA 1
ATOM 1477 C C . ALA A 1 185 ? 11.169 38.644 -22.088 1.00 55.00 185 ALA A C 1
ATOM 1479 O O . ALA A 1 185 ? 10.382 38.259 -21.223 1.00 55.00 185 ALA A O 1
ATOM 1480 N N . ARG A 1 186 ? 11.949 37.778 -22.744 1.00 57.84 186 ARG A N 1
ATOM 1481 C CA . ARG A 1 186 ? 12.221 36.442 -22.207 1.00 57.84 186 ARG A CA 1
ATOM 1482 C C . ARG A 1 186 ? 12.833 36.614 -20.820 1.00 57.84 186 ARG A C 1
ATOM 1484 O O . ARG A 1 186 ? 13.785 37.378 -20.663 1.00 57.84 186 ARG A O 1
ATOM 1491 N N . LEU A 1 187 ? 12.286 35.890 -19.839 1.00 54.78 187 LEU A N 1
ATOM 1492 C CA . LEU A 1 187 ? 12.843 35.787 -18.489 1.00 54.78 187 LEU A CA 1
ATOM 1493 C C . LEU A 1 187 ? 14.372 35.649 -18.574 1.00 54.78 187 LEU A C 1
ATOM 1495 O O . LEU A 1 187 ? 14.848 34.819 -19.362 1.00 54.78 187 LEU A O 1
ATOM 1499 N N . PRO A 1 188 ? 15.150 36.439 -17.809 1.00 46.66 188 PRO A N 1
ATOM 1500 C CA . PRO A 1 188 ? 16.591 36.272 -17.789 1.00 46.66 188 PRO A CA 1
ATOM 1501 C C . PRO A 1 188 ? 16.882 34.828 -17.388 1.00 46.66 188 PRO A C 1
ATOM 1503 O O . PRO A 1 188 ? 16.417 34.356 -16.349 1.00 46.66 188 PRO A O 1
ATOM 1506 N N . LYS A 1 189 ? 17.619 34.108 -18.243 1.00 49.47 189 LYS A N 1
ATOM 1507 C CA . LYS A 1 189 ? 18.155 32.793 -17.889 1.00 49.47 189 LYS A CA 1
ATOM 1508 C C . LYS A 1 189 ? 18.862 32.947 -16.543 1.00 49.47 189 LYS A C 1
ATOM 1510 O O . LYS A 1 189 ? 19.670 33.865 -16.388 1.00 49.47 189 LYS A O 1
ATOM 1515 N N . ALA A 1 190 ? 18.501 32.098 -15.582 1.00 43.38 190 ALA A N 1
ATOM 1516 C CA . ALA A 1 190 ? 19.085 32.101 -14.250 1.00 43.38 190 ALA A CA 1
ATOM 1517 C C . ALA A 1 190 ? 20.615 32.156 -14.375 1.00 43.38 190 ALA A C 1
ATOM 1519 O O . ALA A 1 190 ? 21.212 31.324 -15.057 1.00 43.38 190 ALA A O 1
ATOM 1520 N N . ARG A 1 191 ? 21.228 33.189 -13.784 1.00 44.91 191 ARG A N 1
ATOM 1521 C CA . ARG A 1 191 ? 22.682 33.353 -13.753 1.00 44.91 191 ARG A CA 1
ATOM 1522 C C . ARG A 1 191 ? 23.289 32.136 -13.061 1.00 44.91 191 ARG A C 1
ATOM 1524 O O . ARG A 1 191 ? 23.050 31.929 -11.875 1.00 44.91 191 ARG A O 1
ATOM 1531 N N . THR A 1 192 ? 24.097 31.375 -13.786 1.00 46.19 192 THR A N 1
ATOM 1532 C CA . THR A 1 192 ? 25.092 30.484 -13.195 1.00 46.19 192 THR A CA 1
ATOM 1533 C C . THR A 1 192 ? 26.110 31.361 -12.467 1.00 46.19 192 THR A C 1
ATOM 1535 O O . THR A 1 192 ? 26.755 32.212 -13.080 1.00 46.19 192 THR A O 1
ATOM 1538 N N . LEU A 1 193 ? 26.185 31.209 -11.145 1.00 40.66 193 LEU A N 1
ATOM 1539 C CA . LEU A 1 193 ? 27.254 31.773 -10.328 1.00 40.66 193 LEU A CA 1
ATOM 1540 C C . LEU A 1 193 ? 28.500 30.907 -10.543 1.00 40.66 193 LEU A C 1
ATOM 1542 O O . LEU A 1 193 ? 28.439 29.693 -10.348 1.00 40.66 193 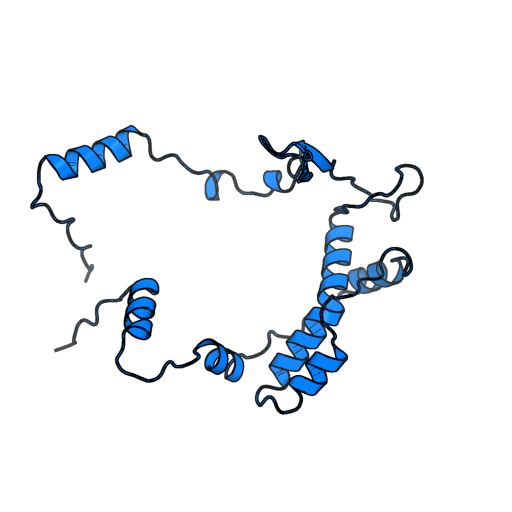LEU A O 1
ATOM 1546 N N . SER A 1 194 ? 29.576 31.541 -11.011 1.00 54.31 194 SER A N 1
ATOM 1547 C CA . SER A 1 194 ? 30.939 30.999 -11.059 1.00 54.31 194 SER A CA 1
ATOM 1548 C C . SER A 1 194 ? 31.561 30.938 -9.674 1.00 54.31 194 SER A C 1
ATOM 1550 O O . SER A 1 194 ? 31.384 31.951 -8.954 1.00 54.31 194 SER A O 1
#

Organism: NCBI:txid144679

Foldseek 3Di:
DDDPPPDDDPVVVVVCLVPDPDPRDPVVLVCLLPDDQPDDDDDDPQLVVLLVLQDCVVPVPDDPDPLVVLCVVCVPPNPPVNSVSVSCCSVCVSSSVVSVCVVLLHDEDPDDPVDDSDPSHDHQDWDWDWDPPDVVIDTDTDRPQCPDPPSGPVVPDDCVVPVPPPPPVVNVVVVVVVCVVDVPPDPPDPDDDD

Secondary structure (DSSP, 8-state):
---------HHHHHHHHHHSSSPPP-HHHHHHHHPPPPP--PPPHHHHHHHHHS-TTT-----SS-HHHHHHHTTT-S-HHHHHHHHHHHHHHHHHHHHHHHHTT-B-S---TTS-SSSS--B--EEEEEPTT-SSPPEEEEE-TT-STTSSGGGGS-HHHH------HHHHHHHHHHHHH-TT---PPPPPP-